Protein AF-A0A5P8P4N4-F1 (afdb_monomer)

Radius of gyration: 24.67 Å; Cα contacts (8 Å, |Δi|>4): 186; chains: 1; bounding box: 73×64×48 Å

Sequence (205 aa):
MLHKFFADKTKGEISLFILVNEDYMALSVFESSKLLFASLLDMQKDDDSNDELIMDVDDDEELILDDIKNNSVDLEDIDVDDIEGLDEIDELDDLETFDDMDDFDASDEHEEHLSMSDKQMEDSVEQNSFGEDYHRFSLIQSAVNTFYKDSKFESKFIQSVYVADGIGLSNEFKKFLEEEMFLSVFIRKMDIAQELSELAKAEKK

InterPro domains:
  IPR059385 Domain of unknown function DUF8341 [PF27037] (16-204)

Structure (mmCIF, N/CA/C/O backbone):
data_AF-A0A5P8P4N4-F1
#
_entry.id   AF-A0A5P8P4N4-F1
#
loop_
_atom_site.group_PDB
_atom_site.id
_atom_site.type_symbol
_atom_site.label_atom_id
_atom_site.label_alt_id
_atom_site.label_comp_id
_atom_site.label_asym_id
_atom_site.label_entity_id
_atom_site.label_seq_id
_atom_site.pdbx_PDB_ins_code
_atom_site.Cartn_x
_atom_site.Cartn_y
_atom_site.Cartn_z
_atom_site.occupancy
_atom_site.B_iso_or_equiv
_atom_site.auth_seq_id
_atom_site.auth_comp_id
_atom_site.auth_asym_id
_atom_site.auth_atom_id
_atom_site.pdbx_PDB_model_num
ATOM 1 N N . MET A 1 1 ? 2.691 -12.627 5.387 1.00 57.66 1 MET A N 1
ATOM 2 C CA . MET A 1 1 ? 4.037 -12.165 4.989 1.00 57.66 1 MET A CA 1
ATOM 3 C C . MET A 1 1 ? 4.228 -10.692 5.343 1.00 57.66 1 MET A C 1
ATOM 5 O O . MET A 1 1 ? 4.975 -10.431 6.272 1.00 57.66 1 MET A O 1
ATOM 9 N N . LEU A 1 2 ? 3.470 -9.761 4.745 1.00 62.09 2 LEU A N 1
ATOM 10 C CA . LEU A 1 2 ? 3.565 -8.308 4.999 1.00 62.09 2 LEU A CA 1
ATOM 11 C C . LEU A 1 2 ? 3.447 -7.899 6.476 1.00 62.09 2 LEU A C 1
ATOM 13 O O . LEU A 1 2 ? 4.330 -7.228 6.993 1.00 62.09 2 LEU A O 1
ATOM 17 N N . HIS A 1 3 ? 2.428 -8.380 7.195 1.00 60.34 3 HIS A N 1
ATOM 18 C CA . HIS A 1 3 ? 2.299 -8.098 8.632 1.00 60.34 3 HIS A CA 1
ATOM 19 C C . HIS A 1 3 ? 3.515 -8.578 9.448 1.00 60.34 3 HIS A C 1
ATOM 21 O O . HIS A 1 3 ? 3.898 -7.931 10.410 1.00 60.34 3 HIS A O 1
ATOM 27 N N . LYS A 1 4 ? 4.153 -9.701 9.072 1.00 61.94 4 LYS A N 1
ATOM 28 C CA . LYS A 1 4 ? 5.400 -10.157 9.719 1.00 61.94 4 LYS A CA 1
ATOM 29 C C . LYS A 1 4 ? 6.592 -9.280 9.318 1.00 61.94 4 LYS A C 1
ATOM 31 O O . LYS A 1 4 ? 7.438 -9.012 10.160 1.00 61.94 4 LYS A O 1
ATOM 36 N N . PHE A 1 5 ? 6.637 -8.833 8.063 1.00 60.56 5 PHE A N 1
ATOM 37 C CA . PHE A 1 5 ? 7.693 -7.972 7.524 1.00 60.56 5 PHE A CA 1
ATOM 38 C C . PHE A 1 5 ? 7.712 -6.570 8.156 1.00 60.56 5 PHE A C 1
ATOM 40 O O . PHE A 1 5 ? 8.775 -5.966 8.251 1.00 60.56 5 PHE A O 1
ATOM 47 N N . PHE A 1 6 ? 6.557 -6.087 8.622 1.00 62.12 6 PHE A N 1
ATOM 48 C CA . PHE A 1 6 ? 6.403 -4.800 9.310 1.00 62.12 6 PHE A CA 1
ATOM 49 C C . PHE A 1 6 ? 5.982 -4.935 10.783 1.00 62.12 6 PHE A C 1
ATOM 51 O O . PHE A 1 6 ? 5.550 -3.958 11.399 1.00 62.12 6 PHE A O 1
ATOM 58 N N . ALA A 1 7 ? 6.090 -6.134 11.368 1.00 61.06 7 ALA A N 1
ATOM 59 C CA . ALA A 1 7 ? 5.674 -6.394 12.751 1.00 61.06 7 ALA A CA 1
ATOM 60 C C . ALA A 1 7 ? 6.420 -5.512 13.771 1.00 61.06 7 ALA A C 1
ATOM 62 O O . ALA A 1 7 ? 5.936 -5.278 14.875 1.00 61.06 7 ALA A O 1
ATOM 63 N N . ASP A 1 8 ? 7.598 -5.014 13.395 1.00 57.62 8 ASP A N 1
ATOM 64 C CA . ASP A 1 8 ? 8.434 -4.083 14.146 1.00 57.62 8 ASP A CA 1
ATOM 65 C C . ASP A 1 8 ? 7.883 -2.645 14.188 1.00 57.62 8 ASP A C 1
ATOM 67 O O . ASP A 1 8 ? 8.310 -1.855 15.032 1.00 57.62 8 ASP A O 1
ATOM 71 N N . LYS A 1 9 ? 6.924 -2.293 13.320 1.00 58.34 9 LYS A N 1
ATOM 72 C CA . LYS A 1 9 ? 6.404 -0.921 13.175 1.00 58.34 9 LYS A CA 1
ATOM 73 C C . LYS A 1 9 ? 4.940 -0.747 13.567 1.00 58.34 9 LYS A C 1
ATOM 75 O O . LYS A 1 9 ? 4.523 0.370 13.862 1.00 58.34 9 LYS A O 1
ATOM 80 N N . THR A 1 10 ? 4.170 -1.827 13.655 1.00 60.09 10 THR A N 1
ATOM 81 C CA . THR A 1 10 ? 2.743 -1.766 13.989 1.00 60.09 10 THR A CA 1
ATOM 82 C C . THR A 1 10 ? 2.528 -1.767 15.500 1.00 60.09 10 THR A C 1
ATOM 84 O O . THR A 1 10 ? 2.412 -2.820 16.125 1.00 60.09 10 THR A O 1
ATOM 87 N N . LYS A 1 11 ? 2.432 -0.590 16.125 1.00 65.88 11 LYS A N 1
ATOM 88 C CA . LYS A 1 11 ? 2.123 -0.439 17.566 1.00 65.88 11 LYS A CA 1
ATOM 89 C C . LYS A 1 11 ? 0.653 -0.737 17.925 1.00 65.88 11 LYS A C 1
ATOM 91 O O . LYS A 1 11 ? 0.122 -0.182 18.880 1.00 65.88 11 LYS A O 1
ATOM 96 N N . GLY A 1 12 ? -0.020 -1.593 17.157 1.00 69.81 12 GLY A N 1
ATOM 97 C CA . GLY A 1 12 ? -1.456 -1.868 17.284 1.00 69.81 12 GLY A CA 1
ATOM 98 C C . GLY A 1 12 ? -2.368 -0.858 16.578 1.00 69.81 12 GLY A C 1
ATOM 99 O O . GLY A 1 12 ? -3.571 -1.102 16.508 1.00 69.81 12 GLY A O 1
ATOM 100 N N . GLU A 1 13 ? -1.808 0.218 16.023 1.00 84.62 13 GLU A N 1
ATOM 101 C CA . GLU A 1 13 ? -2.520 1.199 15.198 1.00 84.62 13 GLU A CA 1
ATOM 102 C C . GLU A 1 13 ? -3.015 0.575 13.889 1.00 84.62 13 GLU A C 1
ATOM 104 O O . GLU A 1 13 ? -2.436 -0.391 13.383 1.00 84.62 13 GLU A O 1
ATOM 109 N N . ILE A 1 14 ? -4.098 1.130 13.345 1.00 90.00 14 ILE A N 1
ATOM 110 C CA . ILE A 1 14 ? -4.595 0.730 12.033 1.00 90.00 14 ILE A CA 1
ATOM 111 C C . ILE A 1 14 ? -3.620 1.181 10.944 1.00 90.00 14 ILE A C 1
ATOM 113 O O . ILE A 1 14 ? -3.168 2.327 10.921 1.00 90.00 14 ILE A O 1
ATOM 117 N N . SER A 1 15 ? -3.260 0.268 10.051 1.00 92.81 15 SER A N 1
ATOM 118 C CA . SER A 1 15 ? -2.283 0.528 8.996 1.00 92.81 15 SER A CA 1
ATOM 119 C C . SER A 1 15 ? -2.637 -0.217 7.719 1.00 92.81 15 SER A C 1
ATOM 121 O O . SER A 1 15 ? -3.111 -1.356 7.764 1.00 92.81 15 SER A O 1
ATOM 123 N N . LEU A 1 16 ? -2.374 0.432 6.588 1.00 95.25 16 LEU A N 1
ATOM 124 C CA . LEU A 1 16 ? -2.460 -0.162 5.260 1.00 95.25 16 LEU A CA 1
ATOM 125 C C . LEU A 1 16 ? -1.111 -0.787 4.893 1.00 95.25 16 LEU A C 1
ATOM 127 O O . LEU A 1 16 ? -0.057 -0.194 5.099 1.00 95.25 16 LEU A O 1
ATOM 131 N N . PHE A 1 17 ? -1.148 -1.982 4.328 1.00 94.88 17 PHE A N 1
ATOM 132 C CA . PHE A 1 17 ? 0.001 -2.693 3.791 1.00 94.88 17 PHE A CA 1
ATOM 133 C C . PHE A 1 17 ? -0.227 -2.922 2.314 1.00 94.88 17 PHE A C 1
ATOM 135 O O . PHE A 1 17 ? -1.269 -3.457 1.936 1.00 94.88 17 PHE A O 1
ATOM 142 N N . ILE A 1 18 ? 0.756 -2.544 1.510 1.00 95.81 18 ILE A N 1
ATOM 143 C CA . ILE A 1 18 ? 0.725 -2.693 0.061 1.00 95.81 18 ILE A CA 1
ATOM 144 C C . ILE A 1 18 ? 1.945 -3.512 -0.337 1.00 95.81 18 ILE A C 1
ATOM 146 O O . ILE A 1 18 ? 3.065 -3.165 0.027 1.00 95.81 18 ILE A O 1
ATOM 150 N N . LEU A 1 19 ? 1.734 -4.607 -1.056 1.00 95.12 19 LEU A N 1
ATOM 151 C CA . LEU A 1 19 ? 2.785 -5.269 -1.822 1.00 95.12 19 LEU A CA 1
ATOM 152 C C . LEU A 1 19 ? 2.623 -4.857 -3.273 1.00 95.12 19 LEU A C 1
ATOM 154 O O . LEU A 1 19 ? 1.559 -5.095 -3.840 1.00 95.12 19 LEU A O 1
ATOM 158 N N . VAL A 1 20 ? 3.670 -4.279 -3.846 1.00 94.25 20 VAL A N 1
ATOM 159 C CA . VAL A 1 20 ? 3.698 -3.894 -5.253 1.00 94.25 20 VAL A CA 1
ATOM 160 C C . VAL A 1 20 ? 4.566 -4.878 -6.017 1.00 94.25 20 VAL A C 1
ATOM 162 O O . VAL A 1 20 ? 5.724 -5.098 -5.655 1.00 94.25 20 VAL A O 1
ATOM 165 N N . ASN A 1 21 ? 3.981 -5.475 -7.048 1.00 91.44 21 ASN A N 1
ATOM 166 C CA . ASN A 1 21 ? 4.649 -6.329 -8.017 1.00 91.44 21 ASN A CA 1
ATOM 167 C C . ASN A 1 21 ? 4.440 -5.754 -9.431 1.00 91.44 21 ASN A C 1
ATOM 169 O O . ASN A 1 21 ? 3.775 -4.728 -9.572 1.00 91.44 21 ASN A O 1
ATOM 173 N N . GLU A 1 22 ? 5.016 -6.385 -10.454 1.00 88.38 22 GLU A N 1
ATOM 174 C CA . GLU A 1 22 ? 4.932 -5.893 -11.842 1.00 88.38 22 GLU A CA 1
ATOM 175 C C . GLU A 1 22 ? 3.476 -5.826 -12.331 1.00 88.38 22 GLU A C 1
ATOM 177 O O . GLU A 1 22 ? 3.018 -4.760 -12.737 1.00 88.38 22 GLU A O 1
ATOM 182 N N . ASP A 1 23 ? 2.724 -6.920 -12.174 1.00 90.50 23 ASP A N 1
ATOM 183 C CA . ASP A 1 23 ? 1.376 -7.053 -12.750 1.00 90.50 23 ASP A CA 1
ATOM 184 C C . ASP A 1 23 ? 0.233 -6.888 -11.737 1.00 90.50 23 ASP A C 1
ATOM 186 O O . ASP A 1 23 ? -0.936 -6.888 -12.107 1.00 90.50 23 ASP A O 1
ATOM 190 N N . TYR A 1 24 ? 0.529 -6.785 -10.439 1.00 92.69 24 TYR A N 1
ATOM 191 C CA . TYR A 1 24 ? -0.518 -6.698 -9.421 1.00 92.69 24 TYR A CA 1
ATOM 192 C C . TYR A 1 24 ? -0.064 -5.976 -8.154 1.00 92.69 24 TYR A C 1
ATOM 194 O O . TYR A 1 24 ? 1.119 -5.949 -7.799 1.00 92.69 24 TYR A O 1
ATOM 202 N N . MET A 1 25 ? -1.041 -5.473 -7.398 1.00 95.44 25 MET A N 1
ATOM 203 C CA . MET A 1 25 ? -0.845 -4.984 -6.036 1.00 95.44 25 MET A CA 1
ATOM 204 C C . MET A 1 25 ? -1.748 -5.716 -5.050 1.00 95.44 25 MET A C 1
ATOM 206 O O . MET A 1 25 ? -2.954 -5.829 -5.245 1.00 95.44 25 MET A O 1
ATOM 210 N N . ALA A 1 26 ? -1.177 -6.181 -3.941 1.00 95.56 26 ALA A N 1
ATOM 211 C CA . ALA A 1 26 ? -1.956 -6.743 -2.841 1.00 95.56 26 ALA A CA 1
ATOM 212 C C . ALA A 1 26 ? -2.062 -5.723 -1.706 1.00 95.56 26 ALA A C 1
ATOM 214 O O . ALA A 1 26 ? -1.054 -5.330 -1.115 1.00 95.56 26 ALA A O 1
ATOM 215 N N . LEU A 1 27 ? -3.287 -5.315 -1.385 1.00 96.38 27 LEU A N 1
ATOM 216 C CA . LEU A 1 27 ? -3.601 -4.367 -0.325 1.00 96.38 27 LEU A CA 1
ATOM 217 C C . LEU A 1 27 ? -4.213 -5.096 0.861 1.00 96.38 27 LEU A C 1
ATOM 219 O O . LEU A 1 27 ? -5.034 -5.999 0.706 1.00 96.38 27 LEU A O 1
ATOM 223 N N . SER A 1 28 ? -3.855 -4.672 2.067 1.00 95.19 28 SER A N 1
ATOM 224 C CA . SER A 1 28 ? -4.485 -5.169 3.285 1.00 95.19 28 SER A CA 1
ATOM 225 C C . SER A 1 28 ? -4.447 -4.144 4.407 1.00 95.19 28 SER A C 1
ATOM 227 O O . SER A 1 28 ? -3.433 -3.494 4.628 1.00 95.19 28 SER A O 1
ATOM 229 N N . VAL A 1 29 ? -5.548 -4.009 5.138 1.00 94.38 29 VAL A N 1
ATOM 230 C CA . VAL A 1 29 ? -5.655 -3.132 6.305 1.00 94.38 29 VAL A CA 1
ATOM 231 C C . VAL A 1 29 ? -5.695 -3.998 7.550 1.00 94.38 29 VAL A C 1
ATOM 233 O O . VAL A 1 29 ? -6.548 -4.881 7.674 1.00 94.38 29 VAL A O 1
ATOM 236 N N . PHE A 1 30 ? -4.783 -3.736 8.481 1.00 91.06 30 PHE A N 1
ATOM 237 C CA . PHE A 1 30 ? -4.730 -4.422 9.767 1.00 91.06 30 PHE A CA 1
ATOM 238 C C . PHE A 1 30 ? -4.879 -3.440 10.921 1.00 91.06 30 PHE A C 1
ATOM 240 O O . PHE A 1 30 ? -4.368 -2.328 10.862 1.00 91.06 30 PHE A O 1
ATOM 247 N N . GLU A 1 31 ? -5.496 -3.899 12.004 1.00 89.12 31 GLU A N 1
ATOM 248 C CA . GLU A 1 31 ? -5.479 -3.250 13.314 1.00 89.12 31 GLU A CA 1
ATOM 249 C C . GLU A 1 31 ? -5.162 -4.312 14.369 1.00 89.12 31 GLU A C 1
ATOM 251 O O . GLU A 1 31 ? -5.844 -5.331 14.446 1.00 89.12 31 GLU A O 1
ATOM 256 N N . SER A 1 32 ? -4.126 -4.107 15.190 1.00 84.69 32 SER A N 1
ATOM 257 C CA . SER A 1 32 ? -3.769 -5.044 16.273 1.00 84.69 32 SER A CA 1
ATOM 258 C C . SER A 1 32 ? -3.718 -6.527 15.837 1.00 84.69 32 SER A C 1
ATOM 260 O O . SER A 1 32 ? -4.215 -7.411 16.530 1.00 84.69 32 SER A O 1
ATOM 262 N N . SER A 1 33 ? -3.104 -6.810 14.680 1.00 80.56 33 SER A N 1
ATOM 263 C CA . SER A 1 33 ? -3.028 -8.143 14.039 1.00 80.56 33 SER A CA 1
ATOM 264 C C . SER A 1 33 ? -4.353 -8.732 13.520 1.00 80.56 33 SER A C 1
ATOM 266 O O . SER A 1 33 ? -4.358 -9.853 13.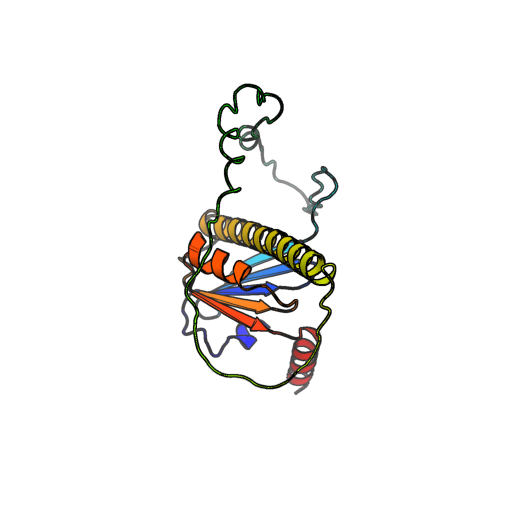010 1.00 80.56 33 SER A O 1
ATOM 268 N N . LYS A 1 34 ? -5.472 -8.003 13.600 1.00 86.50 34 LYS A N 1
ATOM 269 C CA . LYS A 1 34 ? -6.749 -8.361 12.967 1.00 86.50 34 LYS A CA 1
ATOM 270 C C . LYS A 1 34 ? -6.787 -7.784 11.553 1.00 86.50 34 LYS A C 1
ATOM 272 O O . LYS A 1 34 ? -6.554 -6.591 11.374 1.00 86.50 34 LYS A O 1
ATOM 277 N N . LEU A 1 35 ? -7.088 -8.622 10.562 1.00 90.25 35 LEU A N 1
ATOM 278 C CA . LEU A 1 35 ? -7.356 -8.179 9.194 1.00 90.25 35 LEU A CA 1
ATOM 279 C C . LEU A 1 35 ? -8.745 -7.528 9.138 1.00 90.25 35 LEU A C 1
ATOM 281 O O . LEU A 1 35 ? -9.722 -8.147 9.558 1.00 90.25 35 LEU A O 1
ATOM 285 N N . LEU A 1 36 ? -8.821 -6.298 8.633 1.00 92.69 36 LEU A N 1
ATOM 286 C CA . LEU A 1 36 ? -10.072 -5.548 8.463 1.00 92.69 36 LEU A CA 1
ATOM 287 C C . LEU A 1 36 ? -10.519 -5.489 7.000 1.00 92.69 36 LEU A C 1
ATOM 289 O O . LEU A 1 36 ? -11.714 -5.461 6.725 1.00 92.69 36 LEU A O 1
ATOM 293 N N . PHE A 1 37 ? -9.562 -5.476 6.074 1.00 95.38 37 PHE A N 1
ATOM 294 C CA . PHE A 1 37 ? -9.806 -5.382 4.638 1.00 95.38 37 PHE A CA 1
ATOM 295 C C . PHE A 1 37 ? -8.635 -5.970 3.863 1.00 95.38 37 PHE A C 1
ATOM 297 O O . PHE A 1 37 ? -7.491 -5.837 4.296 1.00 95.38 37 PHE A O 1
ATOM 304 N N . ALA A 1 38 ? -8.910 -6.589 2.719 1.00 95.19 38 ALA A N 1
ATOM 305 C CA . ALA A 1 38 ? -7.899 -6.974 1.750 1.00 95.19 38 ALA A CA 1
ATOM 306 C C . ALA A 1 38 ? -8.464 -6.861 0.335 1.00 95.19 38 ALA A C 1
ATOM 308 O O . ALA A 1 38 ? -9.644 -7.134 0.123 1.00 95.19 38 ALA A O 1
ATOM 309 N N . SER A 1 39 ? -7.609 -6.486 -0.611 1.00 94.69 39 SER A N 1
ATOM 310 C CA . SER A 1 39 ? -7.933 -6.451 -2.034 1.00 94.69 39 SER A CA 1
ATOM 311 C C . SER A 1 39 ? -6.708 -6.839 -2.852 1.00 94.69 39 SER A C 1
ATOM 313 O O . SER A 1 39 ? -5.583 -6.509 -2.474 1.00 94.69 39 SER A O 1
ATOM 315 N N . LEU A 1 40 ? -6.930 -7.531 -3.962 1.00 96.12 40 LEU A N 1
ATOM 316 C CA . LEU A 1 40 ? -5.926 -7.761 -4.992 1.00 96.12 40 LEU A CA 1
ATOM 317 C C . LEU A 1 40 ? -6.306 -6.882 -6.183 1.00 96.12 40 LEU A C 1
ATOM 319 O O . LEU A 1 40 ? -7.449 -6.926 -6.625 1.00 96.12 40 LEU A O 1
ATOM 323 N N . LEU A 1 41 ? -5.374 -6.054 -6.637 1.00 94.69 41 LEU A N 1
ATOM 324 C CA . LEU A 1 41 ? -5.571 -5.100 -7.721 1.00 94.69 41 LEU A CA 1
ATOM 325 C C . LEU A 1 41 ? -4.733 -5.552 -8.907 1.00 94.69 41 LEU A C 1
ATOM 327 O O . LEU A 1 41 ? -3.533 -5.778 -8.743 1.00 94.69 41 LEU A O 1
ATOM 331 N N . ASP A 1 42 ? -5.375 -5.690 -10.059 1.00 91.56 42 ASP A N 1
ATOM 332 C CA . ASP A 1 42 ? -4.703 -5.951 -11.326 1.00 91.56 42 ASP A CA 1
ATOM 333 C C . ASP A 1 42 ? -4.140 -4.636 -11.883 1.00 91.56 42 ASP A C 1
ATOM 335 O O . ASP A 1 42 ? -4.791 -3.594 -11.789 1.00 91.56 42 ASP A O 1
ATOM 339 N N . MET A 1 43 ? -2.905 -4.679 -12.380 1.00 86.44 43 MET A N 1
ATOM 340 C CA . MET A 1 43 ? -2.204 -3.541 -12.982 1.00 86.44 43 MET A CA 1
ATOM 341 C C . MET A 1 43 ? -2.236 -3.571 -14.510 1.00 86.44 43 MET A C 1
ATOM 343 O O . MET A 1 43 ? -1.699 -2.656 -15.142 1.00 86.44 43 MET A O 1
ATOM 347 N N . GLN A 1 44 ? -2.817 -4.612 -15.114 1.00 81.19 44 GLN A N 1
ATOM 348 C CA . GLN A 1 44 ? -3.002 -4.661 -16.554 1.00 81.19 44 GLN A CA 1
ATOM 349 C C . GLN A 1 44 ? -3.902 -3.500 -16.975 1.00 81.19 44 GLN A C 1
ATOM 351 O O . GLN A 1 44 ? -5.036 -3.357 -16.524 1.00 81.19 44 GLN A O 1
ATOM 356 N N . LYS A 1 45 ? -3.354 -2.625 -17.822 1.00 64.06 45 LYS A N 1
ATOM 357 C CA . LYS A 1 45 ? -4.142 -1.606 -18.506 1.00 64.06 45 LYS A CA 1
ATOM 358 C C . LYS A 1 45 ? -5.046 -2.365 -19.466 1.00 64.06 45 LYS A C 1
ATOM 360 O O . LYS A 1 45 ? -4.530 -2.998 -20.385 1.00 64.06 45 LYS A O 1
ATOM 365 N N . ASP A 1 46 ? -6.351 -2.332 -19.233 1.00 52.31 46 ASP A N 1
ATOM 366 C CA . ASP A 1 46 ? -7.326 -2.812 -20.207 1.00 52.31 46 ASP A CA 1
ATOM 367 C C . ASP A 1 46 ? -7.145 -2.003 -21.503 1.00 52.31 46 ASP A C 1
ATOM 369 O O . ASP A 1 46 ? -7.668 -0.899 -21.648 1.00 52.31 46 ASP A O 1
ATOM 373 N N . ASP A 1 47 ? -6.353 -2.535 -22.437 1.00 45.19 47 ASP A N 1
ATOM 374 C CA . ASP A 1 47 ? -6.240 -2.030 -23.814 1.00 45.19 47 ASP A CA 1
ATOM 375 C C . ASP A 1 47 ? -7.508 -2.351 -24.626 1.00 45.19 47 ASP A C 1
ATOM 377 O O . ASP A 1 47 ? -7.714 -1.820 -25.716 1.00 45.19 47 ASP A O 1
ATOM 381 N N . ASP A 1 48 ? -8.393 -3.181 -24.074 1.00 37.25 48 ASP A N 1
ATOM 382 C CA . ASP A 1 48 ? -9.671 -3.534 -24.656 1.00 37.25 48 ASP A CA 1
ATOM 383 C C . ASP A 1 48 ? -10.791 -3.052 -23.739 1.00 37.25 48 ASP A C 1
ATOM 385 O O . ASP A 1 48 ? -11.012 -3.553 -22.640 1.00 37.25 48 ASP A O 1
ATOM 389 N N . SER A 1 49 ? -11.559 -2.086 -24.231 1.00 45.91 49 SER A N 1
ATOM 390 C CA . SER A 1 49 ? -12.910 -1.847 -23.743 1.00 45.91 49 SER A CA 1
ATOM 391 C C . SER A 1 49 ? -13.722 -3.136 -23.899 1.00 45.91 49 SER A C 1
ATOM 393 O O . SER A 1 49 ? -14.285 -3.365 -24.964 1.00 45.91 49 SER A O 1
ATOM 395 N N . ASN A 1 50 ? -13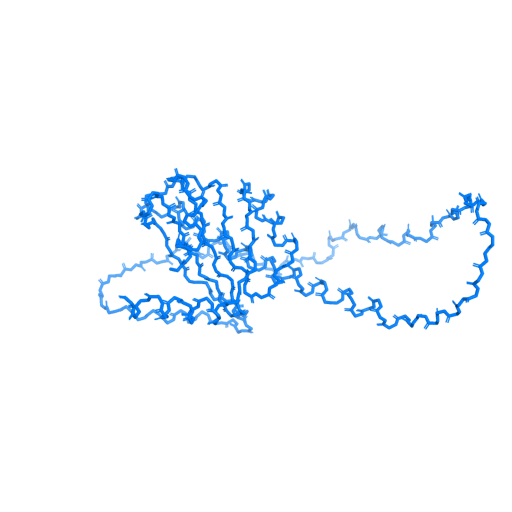.752 -3.989 -22.877 1.00 35.78 50 ASN A N 1
ATOM 396 C CA . ASN A 1 50 ? -14.824 -4.938 -22.594 1.00 35.78 50 ASN A CA 1
ATOM 397 C C . ASN A 1 50 ? -14.664 -5.489 -21.178 1.00 35.78 50 ASN A C 1
ATOM 399 O O . ASN A 1 50 ? -13.892 -6.399 -20.905 1.00 35.78 50 ASN A O 1
ATOM 403 N N . ASP A 1 51 ? -15.477 -4.896 -20.317 1.00 48.25 51 ASP A N 1
ATOM 404 C CA . ASP A 1 51 ? -16.070 -5.427 -19.099 1.00 48.25 51 ASP A CA 1
ATOM 405 C C . ASP A 1 51 ? -16.285 -6.962 -19.159 1.00 48.25 51 ASP A C 1
ATOM 407 O O . ASP A 1 51 ? -17.339 -7.449 -19.562 1.00 48.25 51 ASP A O 1
ATOM 411 N N . GLU A 1 52 ? -15.282 -7.747 -18.767 1.00 36.06 52 GLU A N 1
ATOM 412 C CA . GLU A 1 52 ? -15.444 -9.157 -18.394 1.00 36.06 52 GLU A CA 1
ATOM 413 C C . GLU A 1 52 ? -14.742 -9.409 -17.056 1.00 36.06 52 GLU A C 1
ATOM 415 O O . GLU A 1 52 ? -13.735 -10.107 -16.937 1.00 36.06 52 GLU A O 1
ATOM 420 N N . LEU A 1 53 ? -15.337 -8.861 -15.995 1.00 38.75 53 LEU A N 1
ATOM 421 C CA . LEU A 1 53 ? -15.201 -9.434 -14.662 1.00 38.75 53 LEU A CA 1
ATOM 422 C C . LEU A 1 53 ? -15.735 -10.872 -14.709 1.00 38.75 53 LEU A C 1
ATOM 424 O O . LEU A 1 53 ? -16.943 -11.104 -14.638 1.00 38.75 53 LEU A O 1
ATOM 428 N N . ILE A 1 54 ? -14.839 -11.854 -14.813 1.00 39.31 54 ILE A N 1
ATOM 429 C CA . ILE A 1 54 ? -15.177 -13.260 -14.574 1.00 39.31 54 ILE A CA 1
ATOM 430 C C . ILE A 1 54 ? -15.477 -13.408 -13.076 1.00 39.31 54 ILE A C 1
ATOM 432 O O . ILE A 1 54 ? -14.606 -13.680 -12.251 1.00 39.31 54 ILE A O 1
ATOM 436 N N . MET A 1 55 ? -16.739 -13.178 -12.723 1.00 40.56 55 MET A N 1
ATOM 437 C CA . MET A 1 55 ? -17.333 -13.566 -11.453 1.00 40.56 55 MET A CA 1
ATOM 438 C C . MET A 1 55 ? -17.796 -15.021 -11.561 1.00 40.56 55 MET A C 1
ATOM 440 O O . MET A 1 55 ? -18.904 -15.293 -12.018 1.00 40.56 55 MET A O 1
ATOM 444 N N . ASP A 1 56 ? -16.973 -15.960 -11.093 1.00 38.34 56 ASP A N 1
ATOM 445 C CA . ASP A 1 56 ? -17.489 -17.253 -10.637 1.00 38.34 56 ASP A CA 1
ATOM 446 C C . ASP A 1 56 ? -18.253 -17.006 -9.326 1.00 38.34 56 ASP A C 1
ATOM 448 O O . ASP A 1 56 ? -17.674 -16.975 -8.236 1.00 38.34 56 ASP A O 1
ATOM 452 N N . VAL A 1 57 ? -19.562 -16.778 -9.439 1.00 37.16 57 VAL A N 1
ATOM 453 C CA . VAL A 1 57 ? -20.493 -16.819 -8.309 1.00 37.16 57 VAL A CA 1
ATOM 454 C C . VAL A 1 57 ? -21.591 -17.813 -8.648 1.00 37.16 57 VAL A C 1
ATOM 456 O O . VAL A 1 57 ? -22.460 -17.546 -9.475 1.00 37.16 57 VAL A O 1
ATOM 459 N N . ASP A 1 58 ? -21.508 -18.977 -8.006 1.00 37.19 58 ASP A N 1
ATOM 460 C CA . ASP A 1 58 ? -22.612 -19.921 -7.902 1.00 37.19 58 ASP A CA 1
ATOM 461 C C . ASP A 1 58 ? -23.833 -19.227 -7.272 1.00 37.19 58 ASP A C 1
ATOM 463 O O . ASP A 1 58 ? -23.740 -18.669 -6.178 1.00 37.19 58 ASP A O 1
ATOM 467 N N . ASP A 1 59 ? -24.934 -19.309 -8.019 1.00 42.75 59 ASP A N 1
ATOM 468 C CA . ASP A 1 59 ? -26.362 -19.228 -7.695 1.00 42.75 59 ASP A CA 1
ATOM 469 C C . ASP A 1 59 ? -26.888 -18.244 -6.625 1.00 42.75 59 ASP A C 1
ATOM 471 O O . ASP A 1 59 ? -26.576 -18.296 -5.436 1.00 42.75 59 ASP A O 1
ATOM 475 N N . ASP A 1 60 ? -27.888 -17.495 -7.105 1.00 45.47 60 ASP A N 1
ATOM 476 C CA . ASP A 1 60 ? -29.018 -16.902 -6.388 1.00 45.47 60 ASP A CA 1
ATOM 477 C C . ASP A 1 60 ? -28.744 -15.674 -5.507 1.00 45.47 60 ASP A C 1
ATOM 479 O O . ASP A 1 60 ? -28.703 -15.765 -4.286 1.00 45.47 60 ASP A O 1
ATOM 483 N N . GLU A 1 61 ? -28.714 -14.487 -6.128 1.00 37.47 61 GLU A N 1
ATOM 484 C CA . GLU A 1 61 ? -29.539 -13.338 -5.703 1.00 37.47 61 GLU A CA 1
ATOM 485 C C . GLU A 1 61 ? -29.482 -12.204 -6.753 1.00 37.47 61 GLU A C 1
ATOM 487 O O . GLU A 1 61 ? -28.424 -11.668 -7.076 1.00 37.47 61 GLU A O 1
ATOM 492 N N . GLU A 1 62 ? -30.645 -11.847 -7.313 1.00 44.03 62 GLU A N 1
ATOM 493 C CA . GLU A 1 62 ? -30.828 -10.727 -8.247 1.00 44.03 62 GLU A CA 1
ATOM 494 C C . GLU A 1 62 ? -30.421 -9.392 -7.594 1.00 44.03 62 GLU A C 1
ATOM 496 O O . GLU A 1 62 ? -31.118 -8.885 -6.712 1.00 44.03 62 GLU A O 1
ATOM 501 N N . LEU A 1 63 ? -29.341 -8.767 -8.075 1.00 35.28 63 LEU A N 1
ATOM 502 C CA . LEU A 1 63 ? -29.046 -7.358 -7.809 1.00 35.28 63 LEU A CA 1
ATOM 503 C C . LEU A 1 63 ? -29.313 -6.522 -9.065 1.00 35.28 63 LEU A C 1
ATOM 505 O O . LEU A 1 63 ? -28.604 -6.602 -10.065 1.00 35.28 63 LEU A O 1
ATOM 509 N N . ILE A 1 64 ? -30.362 -5.705 -8.987 1.00 41.12 64 ILE A N 1
ATOM 510 C CA . ILE A 1 64 ? -30.728 -4.685 -9.972 1.00 41.12 64 ILE A CA 1
ATOM 511 C C . ILE A 1 64 ? -29.701 -3.543 -9.877 1.00 41.12 64 ILE A C 1
ATOM 513 O O . ILE A 1 64 ? -29.678 -2.807 -8.890 1.00 41.12 64 ILE A O 1
ATOM 517 N N . LEU A 1 65 ? -28.850 -3.400 -10.895 1.00 45.59 65 LEU A N 1
ATOM 518 C CA . LEU A 1 65 ? -27.839 -2.340 -11.032 1.00 45.59 65 LEU A CA 1
ATOM 519 C C . LEU A 1 65 ? -28.318 -1.231 -11.987 1.00 45.59 65 LEU A C 1
ATOM 521 O O . LEU A 1 65 ? -27.726 -1.020 -13.043 1.00 45.59 65 LEU A O 1
ATOM 525 N N . ASP A 1 66 ? -29.378 -0.506 -11.625 1.00 37.69 66 ASP A N 1
ATOM 526 C CA . ASP A 1 66 ? -29.897 0.591 -12.466 1.00 37.69 66 ASP A CA 1
ATOM 527 C C . ASP A 1 66 ? -29.317 1.988 -12.144 1.00 37.69 66 ASP A C 1
ATOM 529 O O . ASP A 1 66 ? -29.532 2.919 -12.914 1.00 37.69 66 ASP A O 1
ATOM 533 N N . ASP A 1 67 ? -28.512 2.160 -11.085 1.00 40.22 67 ASP A N 1
ATOM 534 C CA . ASP A 1 67 ? -28.120 3.506 -10.606 1.00 40.22 67 ASP A CA 1
ATOM 535 C C . ASP A 1 67 ? -26.652 3.931 -10.848 1.00 40.22 67 ASP A C 1
ATOM 537 O O . ASP A 1 67 ? -26.246 5.003 -10.401 1.00 40.22 67 ASP A O 1
ATOM 541 N N . ILE A 1 68 ? -25.842 3.169 -11.600 1.00 45.91 68 ILE A N 1
ATOM 542 C CA . ILE A 1 68 ? -24.441 3.556 -11.928 1.00 45.91 68 ILE A CA 1
ATOM 543 C C . ILE A 1 68 ? -24.291 4.052 -13.385 1.00 45.91 68 ILE A C 1
ATOM 545 O O . ILE A 1 68 ? -23.208 4.422 -13.823 1.00 45.91 68 ILE A O 1
ATOM 549 N N . LYS A 1 69 ? -25.380 4.158 -14.159 1.00 41.66 69 LYS A N 1
ATOM 550 C CA . LYS A 1 69 ? -25.311 4.583 -15.574 1.00 41.66 69 LYS A CA 1
ATOM 551 C C . LYS A 1 69 ? -25.262 6.094 -15.829 1.00 41.66 69 LYS A C 1
ATOM 553 O O . LYS A 1 69 ? -25.051 6.488 -16.969 1.00 41.66 69 LYS A O 1
ATOM 558 N N . ASN A 1 70 ? -25.418 6.946 -14.814 1.00 39.88 70 ASN A N 1
ATOM 559 C CA . ASN A 1 70 ? -25.657 8.382 -15.040 1.00 39.88 70 ASN A CA 1
ATOM 560 C C . ASN A 1 70 ? -24.483 9.323 -14.738 1.00 39.88 70 ASN A C 1
ATOM 562 O O . ASN A 1 70 ? -24.695 10.527 -14.660 1.00 39.88 70 ASN A O 1
ATOM 566 N N . ASN A 1 71 ? -23.255 8.818 -14.605 1.00 42.47 71 ASN A N 1
ATOM 567 C CA . ASN A 1 71 ? -22.072 9.685 -14.502 1.00 42.47 71 ASN A CA 1
ATOM 568 C C . ASN A 1 71 ? -20.971 9.327 -15.512 1.00 42.47 71 ASN A C 1
ATOM 570 O O . ASN A 1 71 ? -19.788 9.534 -15.252 1.00 42.47 71 ASN A O 1
ATOM 574 N N . SER A 1 72 ? -21.375 8.800 -16.671 1.00 43.69 72 SER A N 1
ATOM 575 C CA . SER A 1 72 ? -20.532 8.800 -17.864 1.00 43.69 72 SER A CA 1
ATOM 576 C C . SER A 1 72 ? -20.468 10.241 -18.372 1.00 43.69 72 SER A C 1
ATOM 578 O O . SER A 1 72 ? -21.492 10.830 -18.716 1.00 43.69 72 SER A O 1
ATOM 580 N N . VAL A 1 73 ? -19.283 10.846 -18.302 1.00 52.59 73 VAL A N 1
ATOM 581 C CA . VAL A 1 73 ? -19.008 12.114 -18.978 1.00 52.59 73 VAL A CA 1
ATOM 582 C C . VAL A 1 73 ? -18.934 11.784 -20.463 1.00 52.59 73 VAL A C 1
ATOM 584 O O . VAL A 1 73 ? -17.988 11.136 -20.903 1.00 52.59 73 VAL A O 1
ATOM 587 N N . ASP A 1 74 ? -19.970 12.173 -21.196 1.00 51.00 74 ASP A N 1
ATOM 588 C CA . ASP A 1 74 ? -20.033 12.034 -22.645 1.00 51.00 74 ASP A CA 1
ATOM 589 C C . ASP A 1 74 ? -19.071 13.059 -23.269 1.00 51.00 74 ASP A C 1
ATOM 591 O O . ASP A 1 74 ? -19.277 14.269 -23.159 1.00 51.00 74 ASP A O 1
ATOM 595 N N . LEU A 1 75 ? -17.955 12.579 -23.821 1.00 54.31 75 LEU A N 1
ATOM 596 C CA . LEU A 1 75 ? -16.900 13.409 -24.418 1.00 54.31 75 LEU A CA 1
ATOM 597 C C . LEU A 1 75 ? -17.145 13.685 -25.911 1.00 54.31 75 LEU A C 1
ATOM 599 O O . LEU A 1 75 ? -16.308 14.312 -26.556 1.00 54.31 75 LEU A O 1
ATOM 603 N N . GLU A 1 76 ? -18.272 13.237 -26.472 1.00 56.56 76 GLU A N 1
ATOM 604 C CA . GLU A 1 76 ? -18.590 13.425 -27.895 1.00 56.56 76 GLU A CA 1
ATOM 605 C C . GLU A 1 76 ? -19.142 14.828 -28.229 1.00 56.56 76 GLU A C 1
ATOM 607 O O . GLU A 1 76 ? -19.213 15.179 -29.404 1.00 56.56 76 GLU A O 1
ATOM 612 N N . ASP A 1 77 ? -19.439 15.657 -27.217 1.00 52.56 77 ASP A N 1
ATOM 613 C CA . ASP A 1 77 ? -20.003 17.016 -27.356 1.00 52.56 77 ASP A CA 1
ATOM 614 C C . ASP A 1 77 ? -19.073 18.136 -26.822 1.00 52.56 77 ASP A C 1
ATOM 616 O O . ASP A 1 77 ? -19.528 19.233 -26.487 1.00 52.56 77 ASP A O 1
ATOM 620 N N . ILE A 1 78 ? -17.754 17.907 -26.728 1.00 50.03 78 ILE A N 1
ATOM 621 C CA . ILE A 1 78 ? -16.813 19.017 -26.493 1.00 50.03 78 ILE A CA 1
ATOM 622 C C . ILE A 1 78 ? -16.605 19.763 -27.814 1.00 50.03 78 ILE A C 1
ATOM 624 O O . ILE A 1 78 ? -15.860 19.320 -28.688 1.00 50.03 78 ILE A O 1
ATOM 628 N N . ASP A 1 79 ? -17.273 20.909 -27.943 1.00 50.25 79 ASP A N 1
ATOM 629 C CA . ASP A 1 79 ? -17.041 21.871 -29.018 1.00 50.25 79 ASP A CA 1
ATOM 630 C C . ASP A 1 79 ? -15.633 22.468 -28.846 1.00 50.25 79 ASP A C 1
ATOM 632 O O . ASP A 1 79 ? -15.345 23.192 -27.890 1.00 50.25 79 ASP A O 1
ATOM 636 N N . VAL A 1 80 ? -14.717 22.086 -29.736 1.00 58.25 80 VAL A N 1
ATOM 637 C CA . VAL A 1 80 ? -13.280 22.421 -29.662 1.00 58.25 80 VAL A CA 1
ATOM 638 C C . VAL A 1 80 ? -13.024 23.907 -29.969 1.00 58.25 80 VAL A C 1
ATOM 640 O O . VAL A 1 80 ? -11.923 24.405 -29.747 1.00 58.25 80 VAL A O 1
ATOM 643 N N . ASP A 1 81 ? -14.048 24.624 -30.434 1.00 54.19 81 ASP A N 1
ATOM 644 C CA . ASP A 1 81 ? -13.975 26.028 -30.843 1.00 54.19 81 ASP A CA 1
ATOM 645 C C . ASP A 1 81 ? -14.134 27.033 -29.676 1.00 54.19 81 ASP A C 1
ATOM 647 O O . ASP A 1 81 ? -13.998 28.231 -29.902 1.00 54.19 81 ASP A O 1
ATOM 651 N N . ASP A 1 82 ? -14.360 26.576 -28.433 1.00 52.75 82 ASP A N 1
ATOM 652 C CA . ASP A 1 82 ? -14.509 27.437 -27.235 1.00 52.75 82 ASP A CA 1
ATOM 653 C C . ASP A 1 82 ? -13.311 27.346 -26.252 1.00 52.75 82 ASP A C 1
ATOM 655 O O . ASP A 1 82 ? -13.374 27.825 -25.117 1.00 52.75 82 ASP A O 1
ATOM 659 N N . ILE A 1 83 ? -12.176 26.768 -26.678 1.00 55.88 83 ILE A N 1
ATOM 660 C CA . ILE A 1 83 ? -10.877 26.895 -25.980 1.00 55.88 83 ILE A CA 1
ATOM 661 C C . ILE A 1 83 ? -10.176 28.177 -26.472 1.00 55.88 83 ILE A C 1
ATOM 663 O O . ILE A 1 83 ? -9.070 28.165 -27.007 1.00 55.88 83 ILE A O 1
ATOM 667 N N . GLU A 1 84 ? -10.823 29.329 -26.288 1.00 54.56 84 GLU A N 1
ATOM 668 C CA . GLU A 1 84 ? -10.169 30.639 -26.394 1.00 54.56 84 GLU A CA 1
ATOM 669 C C . GLU A 1 84 ? -9.346 30.876 -25.114 1.00 54.56 84 GLU A C 1
ATOM 671 O O . GLU A 1 84 ? -9.799 31.499 -24.153 1.00 54.56 84 GLU A O 1
ATOM 676 N N . GLY A 1 85 ? -8.138 30.307 -25.053 1.00 56.00 85 GLY A N 1
ATOM 677 C CA . GLY A 1 85 ? -7.252 30.499 -23.897 1.00 56.00 85 GLY A CA 1
ATOM 678 C C . GLY A 1 85 ? -5.859 29.872 -23.961 1.00 56.00 85 GLY A C 1
ATOM 679 O O . GLY A 1 85 ? -5.120 29.987 -22.988 1.00 56.00 85 GLY A O 1
ATOM 680 N N . LEU A 1 86 ? -5.480 29.215 -25.064 1.00 53.34 86 LEU A N 1
ATOM 681 C CA . LEU A 1 86 ? -4.140 28.624 -25.230 1.00 53.34 86 LEU A CA 1
ATOM 682 C C . LEU A 1 86 ? -3.223 29.402 -26.189 1.00 53.34 86 LEU A C 1
ATOM 684 O O . LEU A 1 86 ? -2.071 29.015 -26.366 1.00 53.34 86 LEU A O 1
ATOM 688 N N . ASP A 1 87 ? -3.685 30.531 -26.731 1.00 51.59 87 ASP A N 1
ATOM 689 C CA . ASP A 1 87 ? -2.897 31.403 -27.619 1.00 51.59 87 ASP A CA 1
ATOM 690 C C . ASP A 1 87 ? -1.828 32.246 -26.880 1.00 51.59 87 ASP A C 1
ATOM 692 O O . ASP A 1 87 ? -1.101 33.008 -27.509 1.00 51.59 87 ASP A O 1
ATOM 696 N N . GLU A 1 88 ? -1.685 32.108 -25.554 1.00 54.19 88 GLU A N 1
ATOM 697 C CA . GLU A 1 88 ? -0.673 32.815 -24.738 1.00 54.19 88 GLU A CA 1
ATOM 698 C C . GLU A 1 88 ? 0.540 31.943 -24.337 1.00 54.19 88 GLU A C 1
ATOM 700 O O . GLU A 1 88 ? 1.311 32.320 -23.458 1.00 54.19 88 GLU A O 1
ATOM 705 N N . ILE A 1 89 ? 0.757 30.782 -24.969 1.00 57.59 89 ILE A N 1
ATOM 706 C CA . ILE A 1 89 ? 1.960 29.951 -24.715 1.00 57.59 89 ILE A CA 1
ATOM 707 C C . ILE A 1 89 ? 3.105 30.260 -25.712 1.00 57.59 89 ILE A C 1
ATOM 709 O O . ILE A 1 89 ? 4.223 29.780 -25.545 1.00 57.59 89 ILE A O 1
ATOM 713 N N . ASP A 1 90 ? 2.878 31.136 -26.697 1.00 49.78 90 ASP A N 1
ATOM 714 C CA . ASP A 1 90 ? 3.860 31.490 -27.741 1.00 49.78 90 ASP A CA 1
ATOM 715 C C . ASP A 1 90 ? 4.855 32.615 -27.348 1.00 49.78 90 ASP A C 1
ATOM 717 O O . ASP A 1 90 ? 5.638 33.066 -28.181 1.00 49.78 90 ASP A O 1
ATOM 721 N N . GLU A 1 91 ? 4.893 33.050 -26.080 1.00 53.03 91 GLU A N 1
ATOM 722 C CA . GLU A 1 91 ? 5.845 34.066 -25.575 1.00 53.03 91 GLU A CA 1
ATOM 723 C C . GLU A 1 91 ? 6.794 33.525 -24.484 1.00 53.03 91 GLU A C 1
ATOM 725 O O . GLU A 1 91 ? 6.925 34.085 -23.397 1.00 53.03 91 GLU A O 1
ATOM 730 N N . LEU A 1 92 ? 7.511 32.436 -24.775 1.00 56.22 92 LEU A N 1
ATOM 731 C CA . LEU A 1 92 ? 8.667 31.991 -23.973 1.00 56.22 92 LEU A CA 1
ATOM 732 C C . LEU A 1 92 ? 10.011 32.190 -24.699 1.00 56.22 92 LEU A C 1
ATOM 734 O O . LEU A 1 92 ? 10.961 31.448 -24.460 1.00 56.22 92 LEU A O 1
ATOM 738 N N . ASP A 1 93 ? 10.099 33.207 -25.561 1.00 49.28 93 ASP A N 1
ATOM 739 C CA . ASP A 1 93 ? 11.288 33.489 -26.387 1.00 49.28 93 ASP A CA 1
ATOM 740 C C . ASP A 1 93 ? 12.189 34.622 -25.845 1.00 49.28 93 ASP A C 1
ATOM 742 O O . ASP A 1 93 ? 13.130 35.026 -26.515 1.00 49.28 93 ASP A O 1
ATOM 746 N N . ASP A 1 94 ? 11.963 35.102 -24.613 1.00 52.03 94 ASP A N 1
ATOM 747 C CA . ASP A 1 94 ? 12.791 36.146 -23.974 1.00 52.03 94 ASP A CA 1
ATOM 748 C C . ASP A 1 94 ? 13.166 35.798 -22.518 1.00 52.03 94 ASP A C 1
ATOM 750 O O . ASP A 1 94 ? 12.889 36.526 -21.561 1.00 52.03 94 ASP A O 1
ATOM 754 N N . LEU A 1 95 ? 13.875 34.682 -22.325 1.00 48.12 95 LEU A N 1
ATOM 755 C CA . LEU A 1 95 ? 14.753 34.536 -21.157 1.00 48.12 95 LEU A CA 1
ATOM 756 C C . LEU A 1 95 ? 16.077 35.249 -21.460 1.00 48.12 95 LEU A C 1
ATOM 758 O O . LEU A 1 95 ? 17.093 34.636 -21.791 1.00 48.12 95 LEU A O 1
ATOM 762 N N . GLU A 1 96 ? 16.027 36.580 -21.369 1.00 44.72 96 GLU A N 1
ATOM 763 C CA . GLU A 1 96 ? 17.196 37.452 -21.369 1.00 44.72 96 GLU A CA 1
ATOM 764 C C . GLU A 1 96 ? 18.221 36.976 -20.321 1.00 44.72 96 GLU A C 1
ATOM 766 O O . GLU A 1 96 ? 17.975 36.975 -19.117 1.00 44.72 96 GLU A O 1
ATOM 771 N N . THR A 1 97 ? 19.384 36.572 -20.830 1.00 50.91 97 THR A N 1
ATOM 772 C CA . THR A 1 97 ? 20.734 36.790 -20.290 1.00 50.91 97 THR A CA 1
ATOM 773 C C . THR A 1 97 ? 20.863 36.844 -18.760 1.00 50.91 97 THR A C 1
ATOM 775 O O . THR A 1 97 ? 20.821 37.911 -18.149 1.00 50.91 97 THR A O 1
ATOM 778 N N . PHE A 1 98 ? 21.181 35.704 -18.140 1.00 45.09 98 PHE A N 1
ATOM 779 C CA . PHE A 1 98 ? 21.911 35.705 -16.868 1.00 45.09 98 PHE A CA 1
ATOM 780 C C . PHE A 1 98 ? 23.388 36.055 -17.131 1.00 45.09 98 PHE A C 1
ATOM 782 O O . PHE A 1 98 ? 24.258 35.187 -17.140 1.00 45.09 98 PHE A O 1
ATOM 789 N N . ASP A 1 99 ? 23.650 37.340 -17.374 1.00 49.00 99 ASP A N 1
ATOM 790 C CA . ASP A 1 99 ? 24.965 37.969 -17.215 1.00 49.00 99 ASP A CA 1
ATOM 791 C C . ASP A 1 99 ? 25.110 38.310 -15.723 1.00 49.00 99 ASP A C 1
ATOM 793 O O . ASP A 1 99 ? 24.581 39.320 -15.270 1.00 49.00 99 ASP A O 1
ATOM 797 N N . ASP A 1 100 ? 25.694 37.393 -14.943 1.00 52.38 100 ASP A N 1
ATOM 798 C CA . ASP A 1 100 ? 26.461 37.661 -13.708 1.00 52.38 100 ASP A CA 1
ATOM 799 C C . ASP A 1 100 ? 26.774 36.337 -12.979 1.00 52.38 100 ASP A C 1
ATOM 801 O O . ASP A 1 100 ? 26.211 35.999 -11.935 1.00 52.38 100 ASP A O 1
ATOM 805 N N . MET A 1 101 ? 27.724 35.575 -13.520 1.00 44.97 101 MET A N 1
ATOM 806 C CA . MET A 1 101 ? 28.562 34.676 -12.719 1.00 44.97 101 MET A CA 1
ATOM 807 C C . MET A 1 101 ? 30.007 34.805 -13.200 1.00 44.97 101 MET A C 1
ATOM 809 O O . MET A 1 101 ? 30.564 33.916 -13.838 1.00 44.97 101 MET A O 1
ATOM 813 N N . ASP A 1 102 ? 30.597 35.958 -12.891 1.00 41.56 102 ASP A N 1
ATOM 814 C CA . ASP A 1 102 ? 32.042 36.138 -12.925 1.00 41.56 102 ASP A CA 1
ATOM 815 C C . ASP A 1 102 ? 32.670 35.531 -11.653 1.00 41.56 102 ASP A C 1
ATOM 817 O O . ASP A 1 102 ? 32.288 35.848 -10.524 1.00 41.56 102 ASP A O 1
ATOM 821 N N . ASP A 1 103 ? 33.702 34.724 -11.900 1.00 43.75 103 ASP A N 1
ATOM 822 C CA . ASP A 1 103 ? 34.875 34.488 -11.052 1.00 43.75 103 ASP A CA 1
ATOM 823 C C . ASP A 1 103 ? 34.853 33.323 -10.033 1.00 43.75 103 ASP A C 1
ATOM 825 O O . ASP A 1 103 ? 34.713 33.502 -8.820 1.00 43.75 103 ASP A O 1
ATOM 829 N N . PHE A 1 104 ? 35.162 32.112 -10.522 1.00 36.06 104 PHE A N 1
ATOM 830 C CA . PHE A 1 104 ? 36.139 31.264 -9.823 1.00 36.06 104 PHE A CA 1
ATOM 831 C C . PHE A 1 104 ? 36.952 30.377 -10.785 1.00 36.06 104 PHE A C 1
ATOM 833 O O . PHE A 1 104 ? 36.556 29.271 -11.133 1.00 36.06 104 PHE A O 1
ATOM 840 N N . ASP A 1 105 ? 38.085 30.942 -11.199 1.00 43.06 105 ASP A N 1
ATOM 841 C CA . ASP A 1 105 ? 39.422 30.361 -11.398 1.00 43.06 105 ASP A CA 1
ATOM 842 C C . ASP A 1 105 ? 39.613 29.016 -12.141 1.00 43.06 105 ASP A C 1
ATOM 844 O O . ASP A 1 105 ? 39.081 27.957 -11.816 1.00 43.06 105 ASP A O 1
ATOM 848 N N . ALA A 1 106 ? 40.500 29.096 -13.131 1.00 42.88 106 ALA A N 1
ATOM 849 C CA . ALA A 1 106 ? 40.899 28.087 -14.099 1.00 42.88 106 ALA A CA 1
ATOM 850 C C . ALA A 1 106 ? 41.501 26.802 -13.500 1.00 42.88 106 ALA A C 1
ATOM 852 O O . ALA A 1 106 ? 42.424 26.865 -12.689 1.00 42.88 106 ALA A O 1
ATOM 853 N N . SER A 1 107 ? 41.115 25.631 -14.025 1.00 42.28 107 SER A N 1
ATOM 854 C CA . SER A 1 107 ? 42.017 24.714 -14.761 1.00 42.28 107 SER A CA 1
ATOM 855 C C . SER A 1 107 ? 41.355 23.373 -15.128 1.00 42.28 107 SER A C 1
ATOM 857 O O . SER A 1 107 ? 40.543 22.838 -14.383 1.00 42.28 107 SER A O 1
ATOM 859 N N . ASP A 1 108 ? 41.808 22.850 -16.270 1.00 34.94 108 ASP A N 1
ATOM 860 C CA . ASP A 1 108 ? 41.716 21.477 -16.790 1.00 34.94 108 ASP A CA 1
ATOM 861 C C . ASP A 1 108 ? 40.503 21.060 -17.649 1.00 34.94 108 ASP A C 1
ATOM 863 O O . ASP A 1 108 ? 39.481 20.543 -17.207 1.00 34.94 108 ASP A O 1
ATOM 867 N N . GLU A 1 109 ? 40.728 21.264 -18.951 1.00 44.34 109 GLU A N 1
ATOM 868 C CA . GLU A 1 109 ? 40.376 20.433 -20.108 1.00 44.34 109 GLU A CA 1
ATOM 869 C C . GLU A 1 109 ? 39.766 19.043 -19.811 1.00 44.34 109 GLU A C 1
ATOM 871 O O . GLU A 1 109 ? 40.473 18.094 -19.475 1.00 44.34 109 GLU A O 1
ATOM 876 N N . HIS A 1 110 ? 38.478 18.870 -20.125 1.00 33.91 110 HIS A N 1
ATOM 877 C CA . HIS A 1 110 ? 37.999 17.649 -20.778 1.00 33.91 110 HIS A CA 1
ATOM 878 C C . HIS A 1 110 ? 36.758 17.948 -21.633 1.00 33.91 110 HIS A C 1
ATOM 880 O O . HIS A 1 110 ? 35.700 18.307 -21.126 1.00 33.91 110 HIS A O 1
ATOM 886 N N . GLU A 1 111 ? 36.907 17.818 -22.955 1.00 40.53 111 GLU A N 1
ATOM 887 C CA . GLU A 1 111 ? 35.803 17.806 -23.918 1.00 40.53 111 GLU A CA 1
ATOM 888 C C . GLU A 1 111 ? 34.874 16.612 -23.637 1.00 40.53 111 GLU A C 1
ATOM 890 O O . GLU A 1 111 ? 35.144 15.488 -24.062 1.00 40.53 111 GLU A O 1
ATOM 895 N N . GLU A 1 112 ? 33.757 16.852 -22.951 1.00 37.00 112 GLU A N 1
ATOM 896 C CA . GLU A 1 112 ? 32.602 15.957 -22.978 1.00 37.00 112 GLU A CA 1
ATOM 897 C C . GLU A 1 112 ? 31.633 16.425 -24.065 1.00 37.00 112 GLU A C 1
ATOM 899 O O . GLU A 1 112 ? 30.830 17.342 -23.904 1.00 37.00 112 GLU A O 1
ATOM 904 N N . HIS A 1 113 ? 31.730 15.770 -25.218 1.00 37.19 113 HIS A N 1
ATOM 905 C CA . HIS A 1 113 ? 30.767 15.874 -26.305 1.00 37.19 113 HIS A CA 1
ATOM 906 C C . HIS A 1 113 ? 29.497 15.089 -25.907 1.00 37.19 113 HIS A C 1
ATOM 908 O O . HIS A 1 113 ? 29.257 13.990 -26.404 1.00 37.19 113 HIS A O 1
ATOM 914 N N . LEU A 1 114 ? 28.709 15.609 -24.958 1.00 37.03 114 LEU A N 1
ATOM 915 C CA . LEU A 1 114 ? 27.442 14.996 -24.544 1.00 37.03 114 LEU A CA 1
ATOM 916 C C . LEU A 1 114 ? 26.407 15.167 -25.658 1.00 37.03 114 LEU A C 1
ATOM 918 O O . LEU A 1 114 ? 26.068 16.274 -26.079 1.00 37.03 114 LEU A O 1
ATOM 922 N N . SER A 1 115 ? 25.957 14.036 -26.188 1.00 39.94 115 SER A N 1
ATOM 923 C CA . SER A 1 115 ? 25.011 13.979 -27.289 1.00 39.94 115 SER A CA 1
ATOM 924 C C . SER A 1 115 ? 23.617 14.392 -26.803 1.00 39.94 115 SER A C 1
ATOM 926 O O . SER A 1 115 ? 23.149 13.934 -25.766 1.00 39.94 115 SER A O 1
ATOM 928 N N . MET A 1 116 ? 22.914 15.224 -27.576 1.00 48.91 116 MET A N 1
ATOM 929 C CA . MET A 1 116 ? 21.515 15.632 -27.331 1.00 48.91 116 MET A CA 1
ATOM 930 C C . MET A 1 116 ? 20.517 14.451 -27.299 1.00 48.91 116 MET A C 1
ATOM 932 O O . MET A 1 116 ? 19.332 14.649 -27.053 1.00 48.91 116 MET A O 1
ATOM 936 N N . SER A 1 117 ? 20.991 13.230 -27.551 1.00 48.19 117 SER A N 1
ATOM 937 C CA . SER A 1 117 ? 20.224 11.984 -27.571 1.00 48.19 117 SER A CA 1
ATOM 938 C C . SER A 1 117 ? 19.911 11.452 -26.167 1.00 48.19 117 SER A C 1
ATOM 940 O O . SER A 1 117 ? 18.908 10.766 -26.001 1.00 48.19 117 SER A O 1
ATOM 942 N N . ASP A 1 118 ? 20.739 11.768 -25.164 1.00 41.56 118 ASP A N 1
ATOM 943 C CA . ASP A 1 118 ? 20.596 11.198 -23.815 1.00 41.56 118 ASP A CA 1
ATOM 944 C C . ASP A 1 118 ? 19.488 11.893 -22.999 1.00 41.56 118 ASP A C 1
ATOM 946 O O . ASP A 1 118 ? 18.725 11.228 -22.302 1.00 41.56 118 ASP A O 1
ATOM 950 N N . LYS A 1 119 ? 19.293 13.209 -23.179 1.00 46.47 119 LYS A N 1
ATOM 951 C CA . LYS A 1 119 ? 18.223 13.968 -22.496 1.00 46.47 119 LYS A CA 1
ATOM 952 C C . LYS A 1 119 ? 16.809 13.553 -22.920 1.00 46.47 119 LYS A C 1
ATOM 954 O O . LYS A 1 119 ? 15.910 13.510 -22.093 1.00 46.47 119 LYS A O 1
ATOM 959 N N . GLN A 1 120 ? 16.607 13.203 -24.193 1.00 46.53 120 GLN A N 1
ATOM 960 C CA . GLN A 1 120 ? 15.290 12.773 -24.687 1.00 46.53 120 GLN A CA 1
ATOM 961 C C . GLN A 1 120 ? 14.887 11.377 -24.183 1.00 46.53 120 GLN A C 1
ATOM 963 O O . GLN A 1 120 ? 13.697 11.079 -24.090 1.00 46.53 120 GLN A O 1
ATOM 968 N N . MET A 1 121 ? 15.858 10.513 -23.858 1.00 45.44 121 MET A N 1
ATOM 969 C CA . MET A 1 121 ? 15.579 9.195 -23.282 1.00 45.44 121 MET A CA 1
ATOM 970 C C . MET A 1 121 ? 15.172 9.293 -21.809 1.00 45.44 121 MET A C 1
ATOM 972 O O . MET A 1 121 ? 14.204 8.637 -21.425 1.00 45.44 121 MET A O 1
ATOM 976 N N . GLU A 1 122 ? 15.847 10.125 -21.010 1.00 51.38 122 GLU A N 1
ATOM 977 C CA . GLU A 1 122 ? 15.503 10.328 -19.592 1.00 51.38 122 GLU A CA 1
ATOM 978 C C . GLU A 1 122 ? 14.086 10.899 -19.418 1.00 51.38 122 GLU A C 1
ATOM 980 O O . GLU A 1 122 ? 13.294 10.308 -18.683 1.00 51.38 122 GLU A O 1
ATOM 985 N N . ASP A 1 123 ? 13.709 11.930 -20.186 1.00 52.38 123 ASP A N 1
ATOM 986 C CA . ASP A 1 123 ? 12.362 12.526 -20.119 1.00 52.38 123 ASP A CA 1
ATOM 987 C C . ASP A 1 123 ? 11.246 11.505 -20.425 1.00 52.38 123 ASP A C 1
ATOM 989 O O . ASP A 1 123 ? 10.195 11.493 -19.781 1.00 52.38 123 ASP A O 1
ATOM 993 N N . SER A 1 124 ? 11.470 10.602 -21.388 1.00 55.16 124 SER A N 1
ATOM 994 C CA . SER A 1 124 ? 10.475 9.588 -21.775 1.00 55.16 124 SER A CA 1
ATOM 995 C C . SER A 1 124 ? 10.292 8.475 -20.732 1.00 55.16 124 SER A C 1
ATOM 997 O O . SER A 1 124 ? 9.188 7.953 -20.558 1.00 55.16 124 SER A O 1
ATOM 999 N N . VAL A 1 125 ? 11.360 8.114 -20.013 1.00 59.66 125 VAL A N 1
ATOM 1000 C CA . VAL A 1 125 ? 11.324 7.098 -18.950 1.00 59.66 125 VAL A CA 1
ATOM 1001 C C . VAL A 1 125 ? 10.674 7.668 -17.690 1.00 59.66 125 VAL A C 1
ATOM 1003 O O . VAL A 1 125 ? 9.860 6.985 -17.065 1.00 59.66 125 VAL A O 1
ATOM 1006 N N . GLU A 1 126 ? 10.968 8.923 -17.345 1.00 60.31 126 GLU A N 1
ATOM 1007 C CA . GLU A 1 126 ? 10.327 9.608 -16.220 1.00 60.31 126 GLU A CA 1
ATOM 1008 C C . GLU A 1 126 ? 8.826 9.832 -16.459 1.00 60.31 126 GLU A C 1
ATOM 1010 O O . GLU A 1 126 ? 8.023 9.553 -15.566 1.00 60.31 126 GLU A O 1
ATOM 1015 N N . GLN A 1 127 ? 8.416 10.226 -17.672 1.00 61.34 127 GLN A N 1
ATOM 1016 C CA . GLN A 1 127 ? 6.994 10.349 -18.023 1.00 61.34 127 GLN A CA 1
ATOM 1017 C C . GLN A 1 127 ? 6.238 9.013 -17.948 1.00 61.34 127 GLN A C 1
ATOM 1019 O O . GLN A 1 127 ? 5.115 8.973 -17.437 1.00 61.34 127 GLN A O 1
ATOM 1024 N N . ASN A 1 128 ? 6.841 7.911 -18.408 1.00 67.62 128 ASN A N 1
ATOM 1025 C CA . ASN A 1 128 ? 6.222 6.586 -18.298 1.00 67.62 128 ASN A CA 1
ATOM 1026 C C . ASN A 1 128 ? 6.069 6.150 -16.834 1.00 67.62 128 ASN A C 1
ATOM 1028 O O . ASN A 1 128 ? 5.002 5.677 -16.442 1.00 67.62 128 ASN A O 1
ATOM 1032 N N . SER A 1 129 ? 7.102 6.371 -16.018 1.00 78.12 129 SER A N 1
ATOM 1033 C CA . SER A 1 129 ? 7.082 6.080 -14.580 1.00 78.12 129 SER A CA 1
ATOM 1034 C C . SER A 1 129 ? 5.982 6.862 -13.852 1.00 78.12 129 SER A C 1
ATOM 1036 O O . SER A 1 129 ? 5.222 6.291 -13.069 1.00 78.12 129 SER A O 1
ATOM 1038 N N . PHE A 1 130 ? 5.816 8.148 -14.183 1.00 87.19 130 PHE A N 1
ATOM 1039 C CA . PHE A 1 130 ? 4.761 8.990 -13.621 1.00 87.19 130 PHE A CA 1
ATOM 1040 C C . PHE A 1 130 ? 3.355 8.450 -13.918 1.00 87.19 130 PHE A C 1
ATOM 1042 O O . PHE A 1 130 ? 2.530 8.327 -13.010 1.00 87.19 130 PHE A O 1
ATOM 1049 N N . GLY A 1 131 ? 3.078 8.105 -15.181 1.00 88.44 131 GLY A N 1
ATOM 1050 C CA . GLY A 1 131 ? 1.765 7.601 -15.588 1.00 88.44 131 GLY A CA 1
ATOM 1051 C C . GLY A 1 131 ? 1.399 6.284 -14.902 1.00 88.44 131 GLY A C 1
ATOM 1052 O O . GLY A 1 131 ? 0.256 6.093 -14.483 1.00 88.44 131 GLY A O 1
ATOM 1053 N N . GLU A 1 132 ? 2.365 5.379 -14.743 1.00 91.12 132 GLU A N 1
ATOM 1054 C CA . GLU A 1 132 ? 2.137 4.133 -14.015 1.00 91.12 132 GLU A CA 1
ATOM 1055 C C . GLU A 1 132 ? 1.941 4.355 -12.511 1.00 91.12 132 GLU A C 1
ATOM 1057 O O . GLU A 1 132 ? 1.050 3.751 -11.915 1.00 91.12 132 GLU A O 1
ATOM 1062 N N . ASP A 1 133 ? 2.727 5.235 -11.891 1.00 93.69 133 ASP A N 1
ATOM 1063 C CA . ASP A 1 133 ? 2.598 5.541 -10.466 1.00 93.69 133 ASP A CA 1
ATOM 1064 C C . ASP A 1 133 ? 1.262 6.207 -10.138 1.00 93.69 133 ASP A C 1
ATOM 1066 O O . ASP A 1 133 ? 0.640 5.876 -9.124 1.00 93.69 133 ASP A O 1
ATOM 1070 N N . TYR A 1 134 ? 0.774 7.073 -11.026 1.00 94.25 134 TYR A N 1
ATOM 1071 C CA . TYR A 1 134 ? -0.563 7.642 -10.914 1.00 94.25 134 TYR A CA 1
ATOM 1072 C C . TYR A 1 134 ? -1.657 6.576 -11.064 1.00 94.25 134 TYR A C 1
ATOM 1074 O O . TYR A 1 134 ? -2.622 6.555 -10.296 1.00 94.25 134 TYR A O 1
ATOM 1082 N N . HIS A 1 135 ? -1.505 5.644 -12.009 1.00 93.94 135 HIS A N 1
ATOM 1083 C CA . HIS A 1 135 ? -2.451 4.540 -12.169 1.00 93.94 135 HIS A CA 1
ATOM 1084 C C . HIS A 1 135 ? -2.502 3.653 -10.913 1.00 93.94 135 HIS A C 1
ATOM 1086 O O . HIS A 1 135 ? -3.587 3.394 -10.384 1.00 93.94 135 HIS A O 1
ATOM 1092 N N . ARG A 1 136 ? -1.338 3.279 -10.357 1.00 94.88 136 ARG A N 1
ATOM 1093 C CA . ARG A 1 136 ? -1.241 2.551 -9.076 1.00 94.88 136 ARG A CA 1
ATOM 1094 C C . ARG A 1 136 ? -1.959 3.306 -7.962 1.00 94.88 136 ARG A C 1
ATOM 1096 O O . ARG A 1 136 ? -2.751 2.727 -7.217 1.00 94.88 136 ARG A O 1
ATOM 1103 N N . PHE A 1 137 ? -1.696 4.604 -7.857 1.00 96.69 137 PHE A N 1
ATOM 1104 C CA . PHE A 1 137 ? -2.346 5.469 -6.885 1.00 96.69 137 PHE A CA 1
ATOM 1105 C C . PHE A 1 137 ? -3.879 5.451 -7.022 1.00 96.69 137 PHE A C 1
ATOM 1107 O O . PHE A 1 137 ? -4.571 5.237 -6.026 1.00 96.69 137 PHE A O 1
ATOM 1114 N N . SER A 1 138 ? -4.414 5.595 -8.237 1.00 96.44 138 SER A N 1
ATOM 1115 C CA . SER A 1 138 ? -5.861 5.597 -8.499 1.00 96.44 138 SER A CA 1
ATOM 1116 C C . SER A 1 138 ? -6.540 4.287 -8.072 1.00 96.44 138 SER A C 1
ATOM 1118 O O . SER A 1 138 ? -7.597 4.293 -7.425 1.00 96.44 138 SER A O 1
ATOM 1120 N N . LEU A 1 139 ? -5.896 3.147 -8.343 1.00 96.81 139 LEU A N 1
ATOM 1121 C CA . LEU A 1 139 ? -6.375 1.833 -7.907 1.00 96.81 139 LEU A CA 1
ATOM 1122 C C . LEU A 1 139 ? -6.378 1.711 -6.374 1.00 96.81 139 LEU A C 1
ATOM 1124 O O . LEU A 1 139 ? -7.359 1.249 -5.782 1.00 96.81 139 LEU A O 1
ATOM 1128 N N . ILE A 1 140 ? -5.314 2.176 -5.708 1.00 97.44 140 ILE A N 1
ATOM 1129 C CA . ILE A 1 140 ? -5.226 2.196 -4.239 1.00 97.44 140 ILE A CA 1
ATOM 1130 C C . ILE A 1 140 ? -6.327 3.077 -3.645 1.00 97.44 140 ILE A C 1
ATOM 1132 O O . ILE A 1 140 ? -7.017 2.656 -2.713 1.00 97.44 140 ILE A O 1
ATOM 1136 N N . GLN A 1 141 ? -6.521 4.277 -4.190 1.00 97.31 141 GLN A N 1
ATOM 1137 C CA . GLN A 1 141 ? -7.545 5.213 -3.742 1.00 97.31 141 GLN A CA 1
ATOM 1138 C C . GLN A 1 141 ? -8.941 4.588 -3.850 1.00 97.31 141 GLN A C 1
ATOM 1140 O O . GLN A 1 141 ? -9.722 4.647 -2.898 1.00 97.31 141 GLN A O 1
ATOM 1145 N N . SER A 1 142 ? -9.235 3.920 -4.967 1.00 96.56 142 SER A N 1
ATOM 1146 C CA . SER A 1 142 ? -10.507 3.227 -5.204 1.00 96.56 142 SER A CA 1
ATOM 1147 C C . SER A 1 142 ? -10.742 2.077 -4.217 1.00 96.56 142 SER A C 1
ATOM 1149 O O . SER A 1 142 ? -11.825 1.954 -3.630 1.00 96.56 142 SER A O 1
ATOM 1151 N N . ALA A 1 143 ? -9.712 1.271 -3.949 1.00 96.81 143 ALA A N 1
ATOM 1152 C CA . ALA A 1 143 ? -9.778 0.187 -2.971 1.00 96.81 143 ALA A CA 1
ATOM 1153 C C . ALA A 1 143 ? -9.996 0.709 -1.539 1.00 96.81 143 ALA A C 1
ATOM 1155 O O . ALA A 1 143 ? -10.829 0.188 -0.795 1.00 96.81 143 ALA A O 1
ATOM 1156 N N . VAL A 1 144 ? -9.297 1.777 -1.152 1.00 96.88 144 VAL A N 1
ATOM 1157 C CA . VAL A 1 144 ? -9.447 2.405 0.170 1.00 96.88 144 VAL A CA 1
ATOM 1158 C C . VAL A 1 144 ? -10.814 3.082 0.317 1.00 96.88 144 VAL A C 1
ATOM 1160 O O . VAL A 1 144 ? -11.445 2.989 1.368 1.00 96.88 144 VAL A O 1
ATOM 1163 N N . ASN A 1 145 ? -11.332 3.700 -0.743 1.00 96.44 145 ASN A N 1
ATOM 1164 C CA . ASN A 1 145 ? -12.690 4.241 -0.769 1.00 96.44 145 ASN A CA 1
ATOM 1165 C C . ASN A 1 145 ? -13.740 3.141 -0.542 1.00 96.44 145 ASN A C 1
ATOM 1167 O O . ASN A 1 145 ? -14.695 3.347 0.207 1.00 96.44 145 ASN A O 1
ATOM 1171 N N . THR A 1 146 ? -13.528 1.956 -1.123 1.00 96.25 146 THR A N 1
ATOM 1172 C CA . THR A 1 146 ? -14.374 0.775 -0.888 1.00 96.25 146 THR A CA 1
ATOM 1173 C C . THR A 1 146 ? -14.329 0.347 0.576 1.00 96.25 146 THR A C 1
ATOM 1175 O O . THR A 1 146 ? -15.380 0.145 1.182 1.00 96.25 146 THR A O 1
ATOM 1178 N N . PHE A 1 147 ? -13.135 0.292 1.178 1.00 96.38 147 PHE A N 1
ATOM 1179 C CA . PHE A 1 147 ? -12.985 0.010 2.607 1.00 96.38 147 PHE A CA 1
ATOM 1180 C C . PHE A 1 147 ? -13.783 0.985 3.480 1.00 96.38 147 PHE A C 1
ATOM 1182 O O . PHE A 1 147 ? -14.399 0.556 4.448 1.00 96.38 147 PHE A O 1
ATOM 1189 N N . TYR A 1 148 ? -13.810 2.277 3.143 1.00 96.25 148 TYR A N 1
ATOM 1190 C CA . TYR A 1 148 ? -14.539 3.269 3.934 1.00 96.25 148 TYR A CA 1
ATOM 1191 C C . TYR A 1 148 ? -16.057 3.249 3.739 1.00 96.25 148 TYR A C 1
ATOM 1193 O O . TYR A 1 148 ? -16.782 3.519 4.697 1.00 96.25 148 TYR A O 1
ATOM 1201 N N . LYS A 1 149 ? -16.536 2.974 2.522 1.00 96.12 149 LYS A N 1
ATOM 1202 C CA . LYS A 1 149 ? -17.959 3.094 2.164 1.00 96.12 149 LYS A CA 1
ATOM 1203 C C . LYS A 1 149 ? -18.765 1.823 2.391 1.00 96.12 149 LYS A C 1
ATOM 1205 O O . LYS A 1 149 ? -19.957 1.914 2.677 1.00 96.12 149 LYS A O 1
ATOM 1210 N N . ASP A 1 150 ? -18.150 0.657 2.235 1.00 94.19 150 ASP A N 1
ATOM 1211 C CA . ASP A 1 150 ? -18.868 -0.605 2.353 1.00 94.19 150 ASP A CA 1
ATOM 1212 C C . ASP A 1 150 ? -19.056 -0.988 3.829 1.00 94.19 150 ASP A C 1
ATOM 1214 O O . ASP A 1 150 ? -18.105 -1.273 4.559 1.00 94.19 150 ASP A O 1
ATOM 1218 N N . SER A 1 151 ? -20.320 -1.019 4.256 1.00 92.69 151 SER A N 1
ATOM 1219 C CA . SER A 1 151 ? -20.729 -1.318 5.633 1.00 92.69 151 SER A CA 1
ATOM 1220 C C . SER A 1 151 ? -20.316 -2.703 6.141 1.00 92.69 151 SER A C 1
ATOM 1222 O O . SER A 1 151 ? -20.331 -2.929 7.352 1.00 92.69 151 SER A O 1
ATOM 1224 N N . LYS A 1 152 ? -19.935 -3.630 5.250 1.00 93.50 152 LYS A N 1
ATOM 1225 C CA . LYS A 1 152 ? -19.421 -4.945 5.656 1.00 93.50 152 LYS A CA 1
ATOM 1226 C C . LYS A 1 152 ? -18.052 -4.858 6.332 1.00 93.50 152 LYS A C 1
ATOM 1228 O O . LYS A 1 152 ? -17.657 -5.794 7.027 1.00 93.50 152 LYS A O 1
ATOM 1233 N N . PHE A 1 153 ? -17.329 -3.755 6.134 1.00 91.56 153 PHE A N 1
ATOM 1234 C CA . PHE A 1 153 ? -16.036 -3.519 6.757 1.00 91.56 153 PHE A CA 1
ATOM 1235 C C . PHE A 1 153 ? -16.181 -2.639 8.000 1.00 91.56 153 PHE A C 1
ATOM 1237 O O . PHE A 1 153 ? -16.841 -1.601 7.990 1.00 91.56 153 PHE A O 1
ATOM 1244 N N . GLU A 1 154 ? -15.504 -3.027 9.082 1.00 87.62 154 GLU A N 1
ATOM 1245 C CA . GLU A 1 154 ? -15.331 -2.189 10.275 1.00 87.62 154 GLU A CA 1
ATOM 1246 C C . GLU A 1 154 ? -14.315 -1.073 9.975 1.00 87.62 154 GLU A C 1
ATOM 1248 O O . GLU A 1 154 ? -13.176 -1.097 10.450 1.00 87.62 154 GLU A O 1
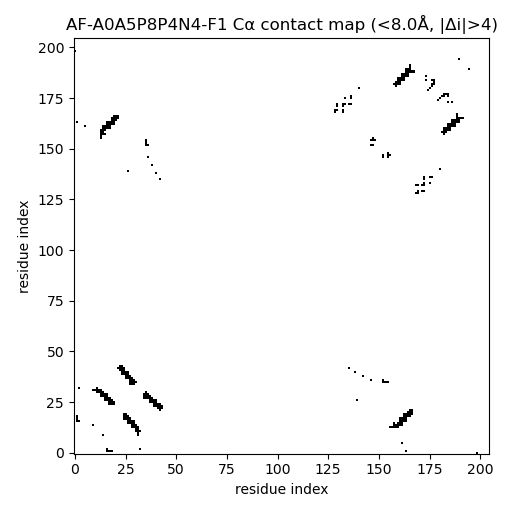ATOM 1253 N N . SER A 1 155 ? -14.707 -0.124 9.124 1.00 90.38 155 SER A N 1
ATOM 1254 C CA . SER A 1 155 ? -13.805 0.900 8.617 1.00 90.38 155 SER A CA 1
ATOM 1255 C C . SER A 1 155 ? -13.375 1.876 9.713 1.00 90.38 155 SER A C 1
ATOM 1257 O O . SER A 1 155 ? -14.149 2.296 10.577 1.00 90.38 155 SER A O 1
ATOM 1259 N N . LYS A 1 156 ? -12.085 2.215 9.708 1.00 91.88 156 LYS A N 1
ATOM 1260 C CA . LYS A 1 156 ? -11.467 3.192 10.612 1.00 91.88 156 LYS A CA 1
ATOM 1261 C C . LYS A 1 156 ? -10.416 3.971 9.840 1.00 91.88 156 LYS A C 1
ATOM 1263 O O . LYS A 1 156 ? -9.853 3.455 8.879 1.00 91.88 156 LYS A O 1
ATOM 1268 N N . PHE A 1 157 ? -10.147 5.199 10.273 1.00 93.69 157 PHE A N 1
ATOM 1269 C CA . PHE A 1 157 ? -9.202 6.082 9.597 1.00 93.69 157 PHE A CA 1
ATOM 1270 C C . PHE A 1 157 ? -7.792 5.483 9.554 1.00 93.69 157 PHE A C 1
ATOM 1272 O O . PHE A 1 157 ? -7.169 5.278 10.596 1.00 93.69 157 PHE A O 1
ATOM 1279 N N . ILE A 1 158 ? -7.300 5.226 8.346 1.00 94.75 158 ILE A N 1
ATOM 1280 C CA . ILE A 1 158 ? -5.943 4.749 8.086 1.00 94.75 158 ILE A CA 1
ATOM 1281 C C . ILE A 1 158 ? -4.991 5.940 8.206 1.00 94.75 158 ILE A C 1
ATOM 1283 O O . ILE A 1 158 ? -5.154 6.930 7.504 1.00 94.75 158 ILE A O 1
ATOM 1287 N N . GLN A 1 159 ? -3.989 5.834 9.080 1.00 90.56 159 GLN A N 1
ATOM 1288 C CA . GLN A 1 159 ? -3.000 6.903 9.289 1.00 90.56 159 GLN A CA 1
ATOM 1289 C C . GLN A 1 159 ? -1.684 6.640 8.560 1.00 90.56 159 GLN A C 1
ATOM 1291 O O . GLN A 1 159 ? -1.038 7.561 8.069 1.00 90.56 159 GLN A O 1
ATOM 1296 N N . SER A 1 160 ? -1.267 5.375 8.531 1.00 94.25 160 SER A N 1
ATOM 1297 C CA . SER A 1 160 ? 0.026 4.959 7.996 1.00 94.25 160 SER A CA 1
ATOM 1298 C C . SER A 1 160 ? -0.147 3.895 6.927 1.00 94.25 160 SER A C 1
ATOM 1300 O O . SER A 1 160 ? -0.999 3.008 7.045 1.00 94.25 160 SER 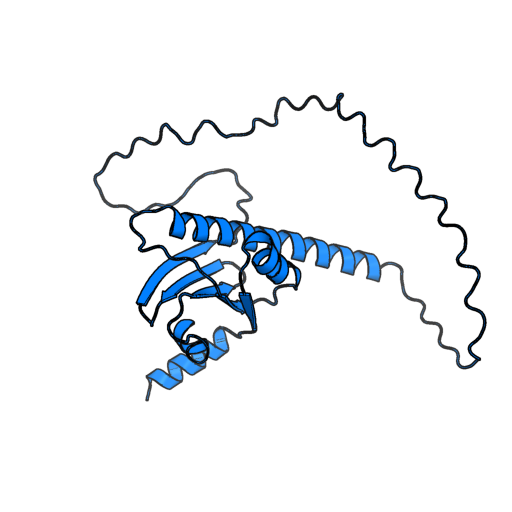A O 1
ATOM 1302 N N . VAL A 1 161 ? 0.709 3.964 5.912 1.00 95.69 161 VAL A N 1
ATOM 1303 C CA . VAL A 1 161 ? 0.827 2.955 4.867 1.00 95.69 161 VAL A CA 1
ATOM 1304 C C . VAL A 1 161 ? 2.261 2.451 4.766 1.00 95.69 161 VAL A C 1
ATOM 1306 O O . VAL A 1 161 ? 3.225 3.217 4.779 1.00 95.69 161 VAL A O 1
ATOM 1309 N N . TYR A 1 162 ? 2.392 1.134 4.672 1.00 94.94 162 TYR A N 1
ATOM 1310 C CA . TYR A 1 162 ? 3.651 0.425 4.529 1.00 94.94 162 TYR A CA 1
ATOM 1311 C C . TYR A 1 162 ? 3.673 -0.280 3.179 1.00 94.94 162 TYR A C 1
ATOM 1313 O O . TYR A 1 162 ? 2.882 -1.190 2.928 1.00 94.94 162 TYR A O 1
ATOM 1321 N N . VAL A 1 163 ? 4.588 0.141 2.316 1.00 95.88 163 VAL A N 1
ATOM 1322 C CA . VAL A 1 163 ? 4.709 -0.348 0.945 1.00 95.88 163 VAL A CA 1
ATOM 1323 C C . VAL A 1 163 ? 5.942 -1.238 0.855 1.00 95.88 163 VAL A C 1
ATOM 1325 O O . VAL A 1 163 ? 7.063 -0.795 1.109 1.00 95.88 163 VAL A O 1
ATOM 1328 N N . ALA A 1 164 ? 5.728 -2.506 0.528 1.00 94.81 164 ALA A N 1
ATOM 1329 C CA . ALA A 1 164 ? 6.765 -3.421 0.087 1.00 94.81 164 ALA A CA 1
ATOM 1330 C C . ALA A 1 164 ? 6.897 -3.281 -1.433 1.00 94.81 164 ALA A C 1
ATOM 1332 O O . ALA A 1 164 ? 6.023 -3.715 -2.181 1.00 94.81 164 ALA A O 1
ATOM 1333 N N . ASP A 1 165 ? 7.968 -2.623 -1.855 1.00 94.94 165 ASP A N 1
ATOM 1334 C CA . ASP A 1 165 ? 8.229 -2.265 -3.244 1.00 94.94 165 ASP A CA 1
ATOM 1335 C C . ASP A 1 165 ? 9.078 -3.344 -3.931 1.00 94.94 165 ASP A C 1
ATOM 1337 O O . ASP A 1 165 ? 10.267 -3.481 -3.629 1.00 94.94 165 ASP A O 1
ATOM 1341 N N . GLY A 1 166 ? 8.457 -4.120 -4.822 1.00 91.50 166 GLY A N 1
ATOM 1342 C CA . GLY A 1 166 ? 9.123 -5.151 -5.617 1.00 91.50 166 GLY A CA 1
ATOM 1343 C C . GLY A 1 166 ? 9.685 -4.670 -6.955 1.00 91.50 166 GLY A C 1
ATOM 1344 O O . GLY A 1 166 ? 10.443 -5.414 -7.570 1.00 91.50 166 GLY A O 1
ATOM 1345 N N . ILE A 1 167 ? 9.343 -3.455 -7.398 1.00 91.06 167 ILE A N 1
ATOM 1346 C CA . ILE A 1 167 ? 9.567 -3.010 -8.786 1.00 91.06 167 ILE A CA 1
ATOM 1347 C C . ILE A 1 167 ? 10.398 -1.729 -8.906 1.00 91.06 167 ILE A C 1
ATOM 1349 O O . ILE A 1 167 ? 10.899 -1.421 -9.981 1.00 91.06 167 ILE A O 1
ATOM 1353 N N . GLY A 1 168 ? 10.610 -1.002 -7.808 1.00 90.19 168 GLY A N 1
ATOM 1354 C CA . GLY A 1 168 ? 11.353 0.254 -7.805 1.00 90.19 168 GLY A CA 1
ATOM 1355 C C . GLY A 1 168 ? 10.478 1.464 -8.120 1.00 90.19 168 GLY A C 1
ATOM 1356 O O . GLY A 1 168 ? 10.769 2.190 -9.064 1.00 90.19 168 GLY A O 1
ATOM 1357 N N . LEU A 1 169 ? 9.447 1.689 -7.306 1.00 92.44 169 LEU A N 1
ATOM 1358 C CA . LEU A 1 169 ? 8.547 2.845 -7.414 1.00 92.44 169 LEU A CA 1
ATOM 1359 C C . LEU A 1 169 ? 9.300 4.181 -7.364 1.00 92.44 169 LEU A C 1
ATOM 1361 O O . LEU A 1 169 ? 10.301 4.320 -6.648 1.00 92.44 169 LEU A O 1
ATOM 1365 N N . SER A 1 170 ? 8.784 5.182 -8.082 1.00 93.19 170 SER A N 1
ATOM 1366 C CA . SER A 1 170 ? 9.354 6.525 -8.047 1.00 93.19 170 SER A CA 1
ATOM 1367 C C . SER A 1 170 ? 8.963 7.277 -6.768 1.00 93.19 170 SER A C 1
ATOM 1369 O O . SER A 1 170 ? 8.127 6.849 -5.965 1.00 93.19 170 SER A O 1
ATOM 1371 N N . ASN A 1 171 ? 9.569 8.449 -6.571 1.00 93.19 171 ASN A N 1
ATOM 1372 C CA . ASN A 1 171 ? 9.184 9.335 -5.475 1.00 93.19 171 ASN A CA 1
ATOM 1373 C C . ASN A 1 171 ? 7.787 9.948 -5.674 1.00 93.19 171 ASN A C 1
ATOM 1375 O O . ASN A 1 171 ? 7.167 10.333 -4.684 1.00 93.19 171 ASN A O 1
ATOM 1379 N N . GLU A 1 172 ? 7.278 10.013 -6.907 1.00 94.69 172 GLU A N 1
ATOM 1380 C CA . GLU A 1 172 ? 5.950 10.562 -7.204 1.00 94.69 172 GLU A CA 1
ATOM 1381 C C . GLU A 1 172 ? 4.846 9.670 -6.639 1.00 94.69 172 GLU A C 1
ATOM 1383 O O . GLU A 1 172 ? 3.930 10.172 -5.991 1.00 94.69 172 GLU A O 1
ATOM 1388 N N . PHE A 1 173 ? 4.997 8.341 -6.728 1.00 95.88 173 PHE A N 1
ATOM 1389 C CA . PHE A 1 173 ? 4.090 7.399 -6.064 1.00 95.88 173 PHE A CA 1
ATOM 1390 C C . PHE A 1 173 ? 3.917 7.710 -4.574 1.00 95.88 173 PHE A C 1
ATOM 1392 O O . PHE A 1 173 ? 2.807 7.718 -4.036 1.00 95.88 173 PHE A O 1
ATOM 1399 N N . LYS A 1 174 ? 5.036 7.984 -3.893 1.00 96.94 174 LYS A N 1
ATOM 1400 C CA . LYS A 1 174 ? 5.016 8.352 -2.481 1.00 96.94 174 LYS A CA 1
ATOM 1401 C C . LYS A 1 174 ? 4.260 9.666 -2.269 1.00 96.94 174 LYS A C 1
ATOM 1403 O O . LYS A 1 174 ? 3.416 9.716 -1.376 1.00 96.94 174 LYS A O 1
ATOM 1408 N N . LYS A 1 175 ? 4.552 10.693 -3.073 1.00 97.25 175 LYS A N 1
ATOM 1409 C CA . LYS A 1 175 ? 3.897 12.004 -2.976 1.00 97.25 175 LYS A CA 1
ATOM 1410 C C . LYS A 1 175 ? 2.390 11.897 -3.157 1.00 97.25 175 LYS A C 1
ATOM 1412 O O . LYS A 1 175 ? 1.674 12.425 -2.320 1.00 97.25 175 LYS A O 1
ATOM 1417 N N . PHE A 1 176 ? 1.902 11.138 -4.140 1.00 97.44 176 PHE A N 1
ATOM 1418 C CA . PHE A 1 176 ? 0.460 10.948 -4.322 1.00 97.44 176 PHE A CA 1
ATOM 1419 C C . PHE A 1 176 ? -0.219 10.405 -3.059 1.00 97.44 176 PHE A C 1
ATOM 1421 O O . PHE A 1 176 ? -1.247 10.916 -2.625 1.00 97.44 176 PHE A O 1
ATOM 1428 N N . LEU A 1 177 ? 0.376 9.403 -2.409 1.00 97.50 177 LEU A N 1
ATOM 1429 C CA . LEU A 1 177 ? -0.180 8.848 -1.174 1.00 97.50 177 LEU A CA 1
ATOM 1430 C C . LEU A 1 177 ? -0.100 9.820 0.020 1.00 97.50 177 LEU A C 1
ATOM 1432 O O . LEU A 1 177 ? -1.007 9.831 0.856 1.00 97.50 177 LEU A O 1
ATOM 1436 N N . GLU A 1 178 ? 0.968 10.615 0.130 1.00 97.50 178 GLU A N 1
ATOM 1437 C CA . GLU A 1 178 ? 1.131 11.589 1.221 1.00 97.50 178 GLU A CA 1
ATOM 1438 C C . GLU A 1 178 ? 0.232 12.820 1.040 1.00 97.50 178 GLU A C 1
ATOM 1440 O O . GLU A 1 178 ? -0.378 13.270 2.008 1.00 97.50 178 GLU A O 1
ATOM 1445 N N . GLU A 1 179 ? 0.126 13.348 -0.176 1.00 96.94 179 GLU A N 1
ATOM 1446 C CA . GLU A 1 179 ? -0.535 14.624 -0.467 1.00 96.94 179 GLU A CA 1
ATOM 1447 C C . GLU A 1 179 ? -2.037 14.456 -0.724 1.00 96.94 179 GLU A C 1
ATOM 1449 O O . GLU A 1 179 ? -2.838 15.174 -0.128 1.00 96.94 179 GLU A O 1
ATOM 1454 N N . GLU A 1 180 ? -2.443 13.465 -1.524 1.00 95.75 180 GLU A N 1
ATOM 1455 C CA . GLU A 1 180 ? -3.854 13.288 -1.903 1.00 95.75 180 GLU A CA 1
ATOM 1456 C C . GLU A 1 180 ? -4.652 12.502 -0.856 1.00 95.75 180 GLU A C 1
ATOM 1458 O O . GLU A 1 180 ? -5.851 12.719 -0.664 1.00 95.75 180 GLU A O 1
ATOM 1463 N N . MET A 1 181 ? -4.001 11.560 -0.165 1.00 95.25 181 MET A N 1
ATOM 1464 C CA . MET A 1 181 ? -4.651 10.710 0.843 1.00 95.25 181 MET A CA 1
ATOM 1465 C C . MET A 1 181 ? -4.271 11.066 2.282 1.00 95.25 181 MET A C 1
ATOM 1467 O O . MET A 1 181 ? -4.838 10.484 3.210 1.00 95.25 181 MET A O 1
ATOM 1471 N N . PHE A 1 182 ? -3.355 12.021 2.485 1.00 95.12 182 PHE A N 1
ATOM 1472 C CA . PHE A 1 182 ? -2.894 12.466 3.806 1.00 95.12 182 PHE A CA 1
ATOM 1473 C C . PHE A 1 182 ? -2.336 11.326 4.677 1.00 95.12 182 PHE A C 1
ATOM 1475 O O . PHE A 1 182 ? -2.530 11.300 5.897 1.00 95.12 182 PHE A O 1
ATOM 1482 N N . LEU A 1 183 ? -1.657 10.358 4.053 1.00 95.06 183 LEU A N 1
ATOM 1483 C CA . LEU A 1 183 ? -1.092 9.191 4.730 1.00 95.06 183 LEU A CA 1
ATOM 1484 C C . LEU A 1 183 ? 0.370 9.416 5.122 1.00 95.06 183 LEU A C 1
ATOM 1486 O O . LEU A 1 183 ? 1.132 10.061 4.416 1.00 95.06 183 LEU A O 1
ATOM 1490 N N . SER A 1 184 ? 0.806 8.794 6.218 1.00 95.50 184 SER A N 1
ATOM 1491 C CA . SER A 1 184 ? 2.237 8.625 6.508 1.00 95.50 184 SER A CA 1
ATOM 1492 C C . SER A 1 184 ? 2.783 7.423 5.733 1.00 95.50 184 SER A C 1
ATOM 1494 O O . SER A 1 184 ? 2.417 6.284 6.036 1.00 95.50 184 SER A O 1
ATOM 1496 N N . VAL A 1 185 ? 3.652 7.653 4.742 1.00 96.06 185 VAL A N 1
ATOM 1497 C CA . VAL A 1 185 ? 4.073 6.611 3.789 1.00 96.06 185 VAL A CA 1
ATOM 1498 C C . VAL A 1 185 ? 5.478 6.083 4.083 1.00 96.06 185 VAL A C 1
ATOM 1500 O O . VAL A 1 185 ? 6.471 6.817 4.094 1.00 96.06 185 VAL A O 1
ATOM 1503 N N . PHE A 1 186 ? 5.584 4.763 4.248 1.00 94.94 186 PHE A N 1
ATOM 1504 C CA . PHE A 1 186 ? 6.842 4.050 4.461 1.00 94.94 186 PHE A CA 1
ATOM 1505 C C . PHE A 1 186 ? 7.077 3.026 3.353 1.00 94.94 186 PHE A C 1
ATOM 1507 O O . PHE A 1 186 ? 6.490 1.946 3.372 1.00 94.94 186 PHE A O 1
ATOM 1514 N N . ILE A 1 187 ? 7.981 3.333 2.424 1.00 94.81 187 ILE A N 1
ATOM 1515 C CA . ILE A 1 187 ? 8.347 2.430 1.326 1.00 94.81 187 ILE A CA 1
ATOM 1516 C C . ILE A 1 187 ? 9.632 1.681 1.677 1.00 94.81 187 ILE A C 1
ATOM 1518 O O . ILE A 1 187 ? 10.607 2.273 2.146 1.00 94.81 187 ILE A O 1
ATOM 1522 N N . ARG A 1 188 ? 9.638 0.364 1.465 1.00 92.25 188 ARG A N 1
ATOM 1523 C CA . ARG A 1 188 ? 10.820 -0.486 1.598 1.00 92.25 188 ARG A CA 1
ATOM 1524 C C . ARG A 1 188 ? 10.917 -1.410 0.394 1.00 92.25 188 ARG A C 1
ATOM 1526 O O . ARG A 1 188 ? 9.996 -2.181 0.144 1.00 92.25 188 ARG A O 1
ATOM 1533 N N . LYS A 1 189 ? 12.068 -1.378 -0.282 1.00 92.56 189 LYS A N 1
ATOM 1534 C CA . LYS A 1 189 ? 12.384 -2.333 -1.346 1.00 92.56 189 LYS A CA 1
ATOM 1535 C C . LYS A 1 189 ? 12.377 -3.763 -0.812 1.00 92.56 189 LYS A C 1
ATOM 1537 O O . LYS A 1 189 ? 12.878 -4.017 0.290 1.00 92.56 189 LYS A O 1
ATOM 1542 N N . MET A 1 190 ? 11.822 -4.672 -1.597 1.00 87.44 190 MET A N 1
ATOM 1543 C CA . MET A 1 190 ? 11.668 -6.079 -1.268 1.00 87.44 190 MET A CA 1
ATOM 1544 C C . MET A 1 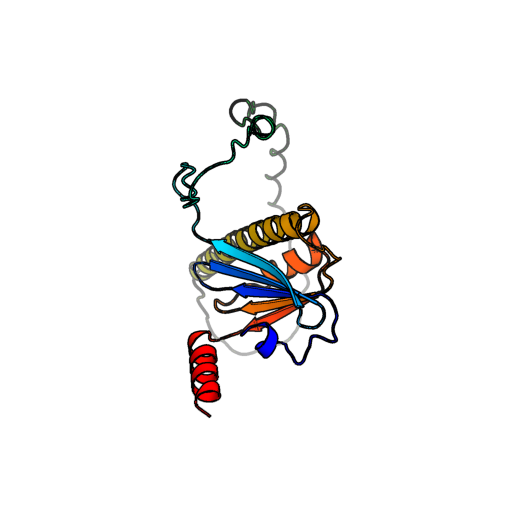190 ? 11.987 -6.935 -2.491 1.00 87.44 190 MET A C 1
ATOM 1546 O O . MET A 1 190 ? 11.358 -6.793 -3.528 1.00 87.44 190 MET A O 1
ATOM 1550 N N . ASP A 1 191 ? 12.899 -7.891 -2.335 1.00 88.38 191 ASP A N 1
ATOM 1551 C CA . ASP A 1 191 ? 12.989 -9.015 -3.264 1.00 88.38 191 ASP A CA 1
ATOM 1552 C C . ASP A 1 191 ? 11.998 -10.091 -2.799 1.00 88.38 191 ASP A C 1
ATOM 1554 O O . ASP A 1 191 ? 12.220 -10.788 -1.803 1.00 88.38 191 ASP A O 1
ATOM 1558 N N . ILE A 1 192 ? 10.868 -10.190 -3.500 1.00 84.88 192 ILE A N 1
ATOM 1559 C CA . ILE A 1 192 ? 9.772 -11.100 -3.144 1.00 84.88 192 ILE A CA 1
ATOM 1560 C C . ILE A 1 192 ? 10.250 -12.557 -3.167 1.00 84.88 192 ILE A C 1
ATOM 1562 O O . ILE A 1 192 ? 9.883 -13.342 -2.289 1.00 84.88 192 ILE A O 1
ATOM 1566 N N . ALA A 1 193 ? 11.080 -12.926 -4.146 1.00 86.06 193 ALA A N 1
ATOM 1567 C CA . ALA A 1 193 ? 11.573 -14.289 -4.296 1.00 86.06 193 ALA A CA 1
ATOM 1568 C C . ALA A 1 193 ? 12.509 -14.664 -3.141 1.00 86.06 193 ALA A C 1
ATOM 1570 O O . ALA A 1 193 ? 12.402 -15.762 -2.579 1.00 86.06 193 ALA A O 1
ATOM 1571 N N . GLN A 1 194 ? 13.394 -13.743 -2.749 1.00 87.88 194 GLN A N 1
ATOM 1572 C CA . GLN A 1 194 ? 14.267 -13.932 -1.598 1.00 87.88 194 GLN A CA 1
ATOM 1573 C C . GLN A 1 194 ? 13.461 -14.053 -0.298 1.00 87.88 194 GLN A C 1
ATOM 1575 O O . GLN A 1 194 ? 13.630 -15.035 0.429 1.00 87.88 194 GLN A O 1
ATOM 1580 N N . GLU A 1 195 ? 12.555 -13.116 -0.021 1.00 85.44 195 GLU A N 1
ATOM 1581 C CA . GLU A 1 195 ? 11.749 -13.115 1.206 1.00 85.44 195 GLU A CA 1
ATOM 1582 C C . GLU A 1 195 ? 10.853 -14.359 1.308 1.00 85.44 195 GLU A C 1
ATOM 1584 O O . GLU A 1 195 ? 10.729 -14.964 2.376 1.00 85.44 195 GLU A O 1
ATOM 1589 N N . LEU A 1 196 ? 10.273 -14.814 0.192 1.00 84.44 196 LEU A N 1
ATOM 1590 C CA . LEU A 1 196 ? 9.491 -16.051 0.154 1.00 84.44 196 LEU A CA 1
ATOM 1591 C C . LEU A 1 196 ? 10.362 -17.280 0.454 1.00 84.44 196 LEU A C 1
ATOM 1593 O O . LEU A 1 196 ? 9.954 -18.167 1.209 1.00 84.44 196 LEU A O 1
ATOM 1597 N N . SER A 1 197 ? 11.577 -17.329 -0.101 1.00 85.94 197 SER A N 1
ATOM 1598 C CA . SER A 1 197 ? 12.548 -18.399 0.157 1.00 85.94 197 SER A CA 1
ATOM 1599 C C . SER A 1 197 ? 12.969 -18.445 1.627 1.00 85.94 197 SER A C 1
ATOM 1601 O O . SER A 1 197 ? 13.066 -19.523 2.222 1.00 85.94 197 SER A O 1
ATOM 1603 N N . GLU A 1 198 ? 13.200 -17.285 2.239 1.00 86.31 198 GLU A N 1
ATOM 1604 C CA . GLU A 1 198 ? 13.529 -17.169 3.660 1.00 86.31 198 GLU A CA 1
ATOM 1605 C C . GLU A 1 198 ? 12.359 -17.599 4.550 1.00 86.31 198 GLU A C 1
ATOM 1607 O O . GLU A 1 198 ? 12.553 -18.388 5.482 1.00 86.31 198 GLU A O 1
ATOM 1612 N N . LEU A 1 199 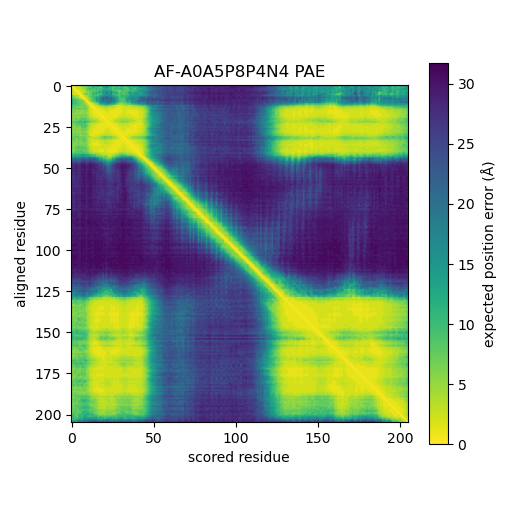? 11.136 -17.184 4.213 1.00 82.75 199 LEU A N 1
ATOM 1613 C CA . LEU A 1 199 ? 9.926 -17.570 4.933 1.00 82.75 199 LEU A CA 1
ATOM 1614 C C . LEU A 1 199 ? 9.686 -19.087 4.873 1.00 82.75 199 LEU A C 1
ATOM 1616 O O . LEU A 1 199 ? 9.460 -19.717 5.907 1.00 82.75 199 LEU A O 1
ATOM 1620 N N . ALA A 1 200 ? 9.843 -19.701 3.698 1.00 85.25 200 ALA A N 1
ATOM 1621 C CA . ALA A 1 200 ? 9.712 -21.148 3.523 1.00 85.25 200 ALA A CA 1
ATOM 1622 C C . ALA A 1 200 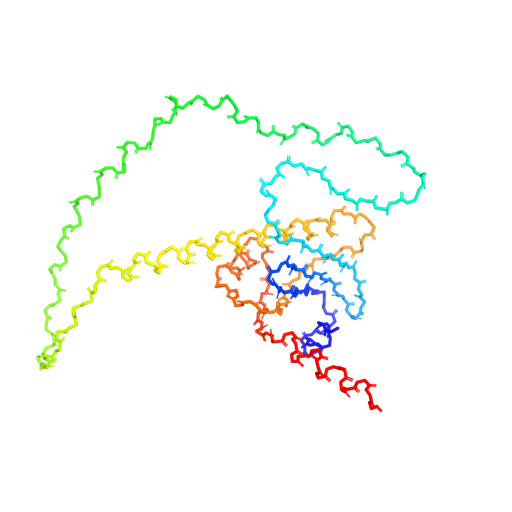? 10.775 -21.947 4.303 1.00 85.25 200 ALA A C 1
ATOM 1624 O O . ALA A 1 200 ? 10.509 -23.051 4.786 1.00 85.25 200 ALA A O 1
ATOM 1625 N N . LYS A 1 201 ? 11.995 -21.410 4.449 1.00 86.81 201 LYS A N 1
ATOM 1626 C CA . LYS A 1 201 ? 13.040 -22.018 5.293 1.00 86.81 201 LYS A CA 1
ATOM 1627 C C . LYS A 1 201 ? 12.706 -21.904 6.779 1.00 86.81 201 LYS A C 1
ATOM 1629 O O . LYS A 1 201 ? 13.002 -22.836 7.525 1.00 86.81 201 LYS A O 1
ATOM 1634 N N . ALA A 1 202 ? 12.116 -20.787 7.201 1.00 83.19 202 ALA A N 1
ATOM 1635 C CA . ALA A 1 202 ? 11.747 -20.549 8.591 1.00 83.19 202 ALA A CA 1
ATOM 1636 C C . ALA A 1 202 ? 10.614 -21.473 9.066 1.00 83.19 202 ALA A C 1
ATOM 1638 O O . ALA A 1 202 ? 10.656 -21.921 10.205 1.00 83.19 202 ALA A O 1
ATOM 1639 N N . GLU A 1 203 ? 9.652 -21.813 8.201 1.00 77.44 203 GLU A N 1
ATOM 1640 C CA . GLU A 1 203 ? 8.549 -22.734 8.535 1.00 77.44 203 GLU A CA 1
ATOM 1641 C C . GLU A 1 203 ? 8.965 -24.210 8.625 1.00 77.44 203 GLU A C 1
ATOM 1643 O O . GLU A 1 203 ? 8.255 -25.021 9.214 1.00 77.44 203 GLU A O 1
ATOM 1648 N N . LYS A 1 204 ? 10.118 -24.583 8.056 1.00 67.81 204 LYS A N 1
ATOM 1649 C CA . LYS A 1 204 ? 10.659 -25.952 8.135 1.00 67.81 204 LYS A CA 1
ATOM 1650 C C . LYS A 1 204 ? 11.410 -26.255 9.441 1.00 67.81 204 LYS A C 1
ATOM 1652 O O . LYS A 1 204 ? 11.945 -27.359 9.570 1.00 67.81 204 LYS A O 1
ATOM 1657 N N . LYS A 1 205 ? 11.488 -25.306 10.374 1.00 49.16 205 LYS A N 1
ATOM 1658 C CA . LYS A 1 205 ? 12.046 -25.490 11.721 1.00 49.16 205 LYS A CA 1
ATOM 1659 C C . LYS A 1 205 ? 10.942 -25.520 12.764 1.00 49.16 205 LYS A C 1
ATOM 1661 O O . LYS A 1 205 ? 11.110 -26.313 13.715 1.00 49.16 205 LYS A O 1
#

Organism: NCBI:txid2590022

Foldseek 3Di:
DQCVVCVVPQPQDWEWEWEDDDFWIWIWIDGNNDTQDIDIGGLDDCPDPDDDPPDPDPDDDDDDPPPPPPPPPDPPPPPPVPPPDPPPPPPPPDPDDPPDDDDDDDDDDDDDPDDPVVVVVVVVVVVVLLVSLVSVLVRVVVRLVCLVPDPVGPDDQHAEYEYAYADDHDVNSVVSCCPVVVHHYHYDYDNPVVVVVVVVVVVVD

pLDDT: mean 71.47, std 22.76, range [33.91, 97.5]

Solvent-accessible surface area (backbone atoms only — not comparable to full-atom values): 13258 Å² total; per-residue (Å²): 107,68,67,70,77,43,54,92,71,59,86,46,54,48,31,38,37,36,41,39,47,90,59,35,35,44,39,36,32,32,39,64,90,40,79,60,47,73,49,79,43,77,59,71,74,75,88,58,99,65,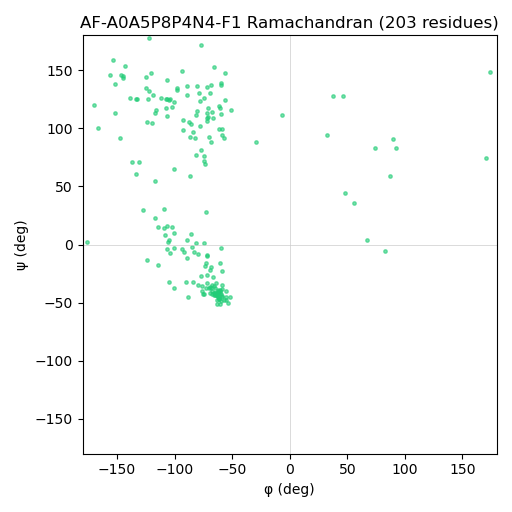97,69,81,84,73,91,68,88,80,89,78,94,75,86,82,79,83,76,76,84,77,72,81,75,75,90,76,69,69,80,87,75,69,85,75,67,86,78,69,84,77,78,85,74,83,74,75,92,83,80,84,84,84,83,81,91,84,81,92,74,94,75,86,78,61,81,67,58,63,62,52,53,55,54,52,52,53,51,51,49,56,52,32,52,51,54,48,52,54,5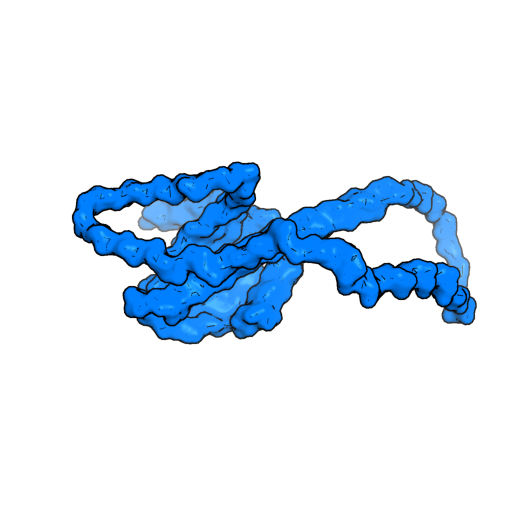0,52,53,53,52,50,46,44,66,68,40,82,92,33,86,56,72,86,64,48,36,34,40,34,37,32,52,73,72,79,59,72,62,42,52,46,49,44,36,70,77,65,64,28,48,77,46,79,43,82,39,61,63,70,59,54,51,53,52,51,58,57,59,73,75,109

Mean predicted aligned error: 17.35 Å

Secondary structure (DSSP, 8-state):
-HHHHTTTT-SS--EEEEEE-SSEEEEEEEETTEEEEEEEEE-----S----------S-------SSGGG---GGG--GGG-TT-TTSS-------------------------THHHHHHHHHHHHHHHHHHHHHHHHHHHHHHHHH-TTS------EEEEEESS---HHHHHHHHHTS--EEEEEE--HHHHHHHHHHHHT-

Nearest PDB structures (foldseek):
  3hrg-assembly1_A  TM=6.605E-01  e=2.571E-02  Bacteroides thetaiotaomicron VPI-5482
  7epq-assembly1_B  TM=7.955E-01  e=1.093E-01  Porphyromonas gingivalis ATCC 33277
  1dt9-assembly1_A  TM=4.253E-01  e=5.826E-02  Homo sapiens
  2j4r-assembly2_B  TM=3.625E-01  e=3.848E-01  Aquifex aeolicus
  3gyx-assembly6_L  TM=5.331E-01  e=9.528E+00  Megalodesulfovibrio gigas